Protein AF-A0A226DUB5-F1 (afdb_monomer_lite)

Sequence (336 aa):
MGKEMANLKSDGPNKNFFKPPKTTPILNGLELNWVPIHWTWTWQQESALVHSAKNDASVTKKPSSGFCLHIEMVILCAEFRSPDYEKWSKLGTKYLENLWCPPPSTTYGPLIRHLSDWCMMSCAYPIVFSGNGDEVVFLKGPRQLGLLTFSVFTMALNCAVFMLHFLKKSIRMGSTSSRPVWEEAMIDYFFAVITITFSCQIITLWRKTECKFLVRMAFEMEKYCREIMGASNYTIKFLVWFCELVKITFFLPTLAVCGLTVILPCTPPSLGNILLSDCQAGWERPDGISVTQKILLGLFEGYTWYLASTFCVFFHGGVLIYTAEMMRLWVTLVER

Organism: Folsomia candida (NCBI:txid158441)

Foldseek 3Di:
DDDDDDDDDDDDDDPPPDDPPDPDDDDDDDPDPDDPPDPDDDPPDDDDDDDDDDDDDDDDDDDDPPPPVVVVLCVVCVPDDDPVVVVVVVVVVVVVVCLQPPFLQDDCQVLLLVLQVLLQVQLLAQWHQDPVRLAIDGDDDPVSVVSNVVLLVLLVVLLVLLVVLVVVCVVPVPDPPPDDPVQVVLSVVVSVLSVVLSVVSVVCVVCVVVLRVLLSVLVVLRCCCCPPVVRRHLDDSVLSNVSVVLVVVLQVVLVVQLVCQLVPVCGPPFSSVRPPPQSVVDDPDPPDDDSVRSNVSSNSRSSNSNSSSSSVCSCCNRRPPSSVSSVVSCCVRPVD

Radius of gyration: 26.54 Å; chains: 1; bounding box: 63×62×107 Å

Secondary structure (DSSP, 8-state):
----------PPP-TTS-PPP----------------------------------------PPPSTHHHHHHHHHHHTT--HHHHHHHHHHHHHHHHHHHS--TT--HHHHHHHHHHHHHHHT-SSEEE-TTSS-EEE--SHHHHHHHHHHHHHHHHHHHHHHHHHHHHHHTTT------HHHHHHHHHHHHHHHHHHHHHHHHHHTHHHHHHHHHHHHHHHHHHHHTT---S---HHHHHHHHHHHHHHHHHHHHHHHHHHH-TTSTT-THHHH-GGGGG-TT-TT---HHHHHHHHHHHHHHHHHHHHHHHIIIIIIIIHHHHHHHHHHHHH--

pLDDT: mean 73.96, std 23.18, range [21.95, 96.69]

Structure (mmCIF, N/CA/C/O backbone):
data_AF-A0A226DUB5-F1
#
_entry.id   AF-A0A226DUB5-F1
#
loop_
_atom_site.group_PDB
_atom_site.id
_atom_site.type_symbol
_atom_site.label_atom_id
_atom_site.label_alt_id
_atom_site.label_comp_id
_atom_site.label_asym_id
_atom_site.label_entity_id
_atom_site.label_seq_id
_atom_site.pdbx_PDB_ins_code
_atom_site.Cartn_x
_atom_site.Cartn_y
_atom_site.Cartn_z
_atom_site.occupancy
_atom_site.B_iso_or_equiv
_atom_site.auth_seq_id
_atom_site.auth_comp_id
_atom_site.auth_asym_id
_atom_site.auth_atom_id
_atom_site.pdbx_PDB_model_num
ATOM 1 N N . MET A 1 1 ? -23.516 5.880 70.705 1.00 39.69 1 MET A N 1
ATOM 2 C CA . MET A 1 1 ? -22.711 5.615 69.492 1.00 39.69 1 MET A CA 1
ATOM 3 C C . MET A 1 1 ? -23.511 4.690 68.582 1.00 39.69 1 MET A C 1
ATOM 5 O O . MET A 1 1 ? -23.399 3.478 68.695 1.00 39.69 1 MET A O 1
ATOM 9 N N . GLY A 1 2 ? -24.405 5.266 67.774 1.00 33.47 2 GLY A N 1
ATOM 10 C CA . GLY A 1 2 ? -25.228 4.546 66.798 1.00 33.47 2 GLY A CA 1
ATOM 11 C C . GLY A 1 2 ? -24.621 4.699 65.406 1.00 33.47 2 GLY A C 1
ATOM 12 O O . GLY A 1 2 ? -24.233 5.801 65.032 1.00 33.47 2 GLY A O 1
ATOM 13 N N . LYS A 1 3 ? -24.480 3.584 64.686 1.00 42.03 3 LYS A N 1
ATOM 14 C CA . LYS A 1 3 ? -23.999 3.525 63.301 1.00 42.03 3 LYS A CA 1
ATOM 15 C C . LYS A 1 3 ? -25.163 3.804 62.348 1.00 42.03 3 LYS A C 1
ATOM 17 O O . LYS A 1 3 ? -26.059 2.973 62.240 1.00 42.03 3 LYS A O 1
ATOM 22 N N . GLU A 1 4 ? -25.108 4.919 61.628 1.00 44.50 4 GLU A N 1
ATOM 23 C CA . GLU A 1 4 ? -25.829 5.100 60.365 1.00 44.50 4 GLU A CA 1
ATOM 24 C C . GLU A 1 4 ? -24.970 4.530 59.228 1.00 44.50 4 GLU A C 1
ATOM 26 O O . GLU A 1 4 ? -23.864 5.002 58.966 1.00 44.50 4 GLU A O 1
ATOM 31 N N . MET A 1 5 ? -25.465 3.480 58.569 1.00 43.75 5 MET A N 1
ATOM 32 C CA . MET A 1 5 ? -24.954 3.006 57.282 1.00 43.75 5 MET A CA 1
ATOM 33 C C . MET A 1 5 ? -25.834 3.597 56.183 1.00 43.75 5 MET A C 1
ATOM 35 O O . MET A 1 5 ? -27.002 3.239 56.047 1.00 43.75 5 MET A O 1
ATOM 39 N N . ALA A 1 6 ? -25.258 4.516 55.412 1.00 46.47 6 ALA A N 1
ATOM 40 C CA . ALA A 1 6 ? -25.884 5.105 54.241 1.00 46.47 6 ALA A CA 1
ATOM 41 C C . ALA A 1 6 ? -25.933 4.094 53.082 1.00 46.47 6 ALA A C 1
ATOM 43 O O . ALA A 1 6 ? -24.918 3.526 52.676 1.00 46.47 6 ALA A O 1
ATOM 44 N N . ASN A 1 7 ? -27.139 3.909 52.547 1.00 39.38 7 ASN A N 1
ATOM 45 C CA . ASN A 1 7 ? -27.440 3.201 51.307 1.00 39.38 7 ASN A CA 1
ATOM 46 C C . ASN A 1 7 ? -26.924 4.012 50.105 1.00 39.38 7 ASN A C 1
ATOM 48 O O . ASN A 1 7 ? -27.498 5.046 49.766 1.00 39.38 7 ASN A O 1
ATOM 52 N N . LEU A 1 8 ? -25.883 3.526 49.424 1.00 39.06 8 LEU A N 1
ATOM 53 C CA . LEU A 1 8 ? -25.512 3.991 48.086 1.00 39.06 8 LEU A CA 1
ATOM 54 C C . LEU A 1 8 ? -26.277 3.162 47.053 1.00 39.06 8 LEU A C 1
ATOM 56 O O . LEU A 1 8 ? -25.934 2.022 46.745 1.00 39.06 8 LEU A O 1
ATOM 60 N N . LYS A 1 9 ? -27.356 3.758 46.547 1.00 39.62 9 LYS A N 1
ATOM 61 C CA . LYS A 1 9 ? -28.150 3.251 45.431 1.00 39.62 9 LYS A CA 1
ATOM 62 C C . LYS A 1 9 ? -27.343 3.469 44.147 1.00 39.62 9 LYS A C 1
ATOM 64 O O . LYS A 1 9 ? -27.081 4.603 43.765 1.00 39.62 9 LYS A O 1
ATOM 69 N N . SER A 1 10 ? -26.905 2.376 43.528 1.00 39.28 10 SER A N 1
ATOM 70 C CA . SER A 1 10 ? -26.273 2.379 42.208 1.00 39.28 10 SER A CA 1
ATOM 71 C C . SER A 1 10 ? -27.319 2.784 41.168 1.00 39.28 10 SER A C 1
ATOM 73 O O . SER A 1 10 ? -28.231 2.014 40.867 1.00 39.28 10 SER A O 1
ATOM 75 N N . ASP A 1 11 ? -27.205 4.005 40.650 1.00 41.59 11 ASP A N 1
ATOM 76 C CA . ASP A 1 11 ? -27.927 4.415 39.450 1.00 41.59 11 ASP A CA 1
ATOM 77 C C . ASP A 1 11 ? -27.363 3.637 38.257 1.00 41.59 11 ASP A C 1
ATOM 79 O O . ASP A 1 11 ? -26.165 3.671 37.966 1.00 41.59 11 ASP A O 1
ATOM 83 N N . GLY A 1 12 ? -28.238 2.874 37.603 1.00 45.66 12 GLY A N 1
ATOM 84 C CA . GLY A 1 12 ? -27.893 2.086 36.430 1.00 45.66 12 GLY A CA 1
ATOM 85 C C . GLY A 1 12 ? -27.494 2.969 35.239 1.00 45.66 12 GLY A C 1
ATOM 86 O O . GLY A 1 12 ? -27.937 4.116 35.132 1.00 45.66 12 GLY A O 1
ATOM 87 N N . PRO A 1 13 ? -26.678 2.443 34.310 1.00 43.38 13 PRO A N 1
ATOM 88 C CA . PRO A 1 13 ? -26.217 3.195 33.154 1.00 43.38 13 PRO A CA 1
ATOM 89 C C . PRO A 1 13 ? -27.396 3.634 32.275 1.00 43.38 13 PRO A C 1
ATOM 91 O O . PRO A 1 13 ? -28.238 2.843 31.844 1.00 43.38 13 PRO A O 1
ATOM 94 N N . ASN A 1 14 ? -27.440 4.939 32.023 1.00 40.19 14 ASN A N 1
ATOM 95 C CA . ASN A 1 14 ? -28.436 5.638 31.226 1.00 40.19 14 ASN A CA 1
ATOM 96 C C . ASN A 1 14 ? -28.431 5.099 29.777 1.00 40.19 14 ASN A C 1
ATOM 98 O O . ASN A 1 14 ? -27.532 5.408 28.996 1.00 40.19 14 ASN A O 1
ATOM 102 N N . LYS A 1 15 ? -29.449 4.309 29.401 1.00 46.50 15 LYS A N 1
ATOM 103 C CA . LYS A 1 15 ? -29.630 3.675 28.071 1.00 46.50 15 LYS A CA 1
ATOM 104 C C . LYS A 1 15 ? -29.807 4.655 26.891 1.00 46.50 15 LYS A C 1
ATOM 106 O O . LYS A 1 15 ? -30.136 4.241 25.787 1.00 46.50 15 LYS A O 1
ATOM 111 N N . ASN A 1 16 ? -29.594 5.954 27.090 1.00 44.22 16 ASN A N 1
ATOM 112 C CA . ASN A 1 16 ? -29.839 6.989 26.082 1.00 44.22 16 ASN A CA 1
ATOM 113 C C . ASN A 1 16 ? -28.612 7.353 25.224 1.00 44.22 16 ASN A C 1
ATOM 115 O O . ASN A 1 16 ? -28.705 8.271 24.411 1.00 44.22 16 ASN A O 1
ATOM 119 N N . PHE A 1 17 ? -27.475 6.664 25.377 1.00 46.34 17 PHE A N 1
ATOM 120 C CA . PHE A 1 17 ? -26.218 7.060 24.721 1.00 46.34 17 PHE A CA 1
ATOM 121 C C . PHE A 1 17 ? -26.129 6.713 23.221 1.00 46.34 17 PHE A C 1
ATOM 123 O O . PHE A 1 17 ? -25.292 7.266 22.519 1.00 46.34 17 PHE A O 1
ATOM 130 N N . PHE A 1 18 ? -27.027 5.870 22.704 1.00 45.22 18 PHE A N 1
ATOM 131 C CA . PHE A 1 18 ? -27.129 5.552 21.277 1.00 45.22 18 PHE A CA 1
ATOM 132 C C . PHE A 1 18 ? -28.545 5.846 20.770 1.00 45.22 18 PHE A C 1
ATOM 134 O O . PHE A 1 18 ? -29.336 4.950 20.489 1.00 45.22 18 PHE A O 1
ATOM 141 N N . LYS A 1 19 ? -28.893 7.129 20.639 1.00 39.41 19 LYS A N 1
ATOM 142 C CA . LYS A 1 19 ? -29.891 7.495 19.629 1.00 39.41 19 LYS A CA 1
ATOM 143 C C . LYS A 1 19 ? -29.145 7.606 18.299 1.00 39.41 19 LYS A C 1
ATOM 145 O O . LYS A 1 19 ? -28.220 8.417 18.235 1.00 39.41 19 LYS A O 1
ATOM 150 N N . PRO A 1 20 ? -29.505 6.831 17.256 1.00 37.06 20 PRO A N 1
ATOM 151 C CA . PRO A 1 20 ? -28.954 7.060 15.928 1.00 37.06 20 PRO A CA 1
ATOM 152 C C . PRO A 1 20 ? -29.168 8.538 15.570 1.00 37.06 20 PRO A C 1
ATOM 154 O O . PRO A 1 20 ? -30.216 9.097 15.928 1.00 37.06 20 PRO A O 1
ATOM 157 N N . PRO A 1 21 ? -28.185 9.207 14.943 1.00 38.12 21 PRO A N 1
ATOM 158 C CA . PRO A 1 21 ? -28.335 10.605 14.578 1.00 38.12 21 PRO A CA 1
ATOM 159 C C . PRO A 1 21 ? -29.621 10.757 13.767 1.00 38.12 21 PRO A C 1
ATOM 161 O O . PRO A 1 21 ? -29.838 10.032 12.796 1.00 38.12 21 PRO A O 1
ATOM 164 N N . LYS A 1 22 ? -30.496 11.680 14.194 1.00 32.88 22 LYS A N 1
ATOM 165 C CA . LYS A 1 22 ? -31.646 12.090 13.388 1.00 32.88 22 LYS A CA 1
ATOM 166 C C . LYS A 1 22 ? -31.088 12.542 12.044 1.00 32.88 22 LYS A C 1
ATOM 168 O O . LYS A 1 22 ? -30.388 13.549 11.984 1.00 32.88 22 LYS A O 1
ATOM 173 N N . THR A 1 23 ? -31.371 11.781 10.996 1.00 34.22 23 THR A N 1
ATOM 174 C CA . THR A 1 23 ? -31.116 12.163 9.613 1.00 34.22 23 THR A CA 1
ATOM 175 C C . THR A 1 23 ? -31.872 13.457 9.346 1.00 34.22 23 THR A C 1
ATOM 177 O O . THR A 1 23 ? -33.093 13.476 9.210 1.00 34.22 23 THR A O 1
ATOM 180 N N . THR A 1 24 ? -31.152 14.574 9.340 1.00 35.00 24 THR A N 1
ATOM 181 C CA . THR A 1 24 ? -31.671 15.849 8.859 1.00 35.00 24 THR A CA 1
ATOM 182 C C . THR A 1 24 ? -31.818 15.733 7.341 1.00 35.00 24 THR A C 1
ATOM 184 O O . THR A 1 24 ? -30.826 15.426 6.676 1.00 35.00 24 THR A O 1
ATOM 187 N N . PRO A 1 25 ? -33.010 15.952 6.761 1.00 36.34 25 PRO A N 1
ATOM 188 C CA . PRO A 1 25 ? -33.162 15.967 5.316 1.00 36.34 25 PRO A CA 1
ATOM 189 C C . PRO A 1 25 ? -32.485 17.236 4.790 1.00 36.34 25 PRO A C 1
ATOM 191 O O . PRO A 1 25 ? -32.971 18.345 5.003 1.00 36.34 25 PRO A O 1
ATOM 194 N N . ILE A 1 26 ? -31.325 17.082 4.153 1.00 39.22 26 ILE A N 1
ATOM 195 C CA . ILE A 1 26 ? -30.631 18.165 3.458 1.00 39.22 26 ILE A CA 1
ATOM 196 C C . ILE A 1 26 ? -30.735 17.892 1.956 1.00 39.22 26 ILE A C 1
ATOM 198 O O . ILE A 1 26 ? -30.176 16.924 1.455 1.00 39.22 26 ILE A O 1
ATOM 202 N N . LEU A 1 27 ? -31.449 18.806 1.296 1.00 36.19 27 LEU A N 1
ATOM 203 C CA . LEU A 1 27 ? -31.585 19.039 -0.144 1.00 36.19 27 LEU A CA 1
ATOM 204 C C . LEU A 1 27 ? -32.241 17.942 -1.003 1.00 36.19 27 LEU A C 1
ATOM 206 O O . LEU A 1 27 ? -31.609 17.015 -1.501 1.00 36.19 27 LEU A O 1
ATOM 210 N N . ASN A 1 28 ? -33.516 18.198 -1.308 1.00 37.41 28 ASN A N 1
ATOM 211 C CA . ASN A 1 28 ? -34.161 17.798 -2.554 1.00 37.41 28 ASN A CA 1
ATOM 212 C C . ASN A 1 28 ? -33.407 18.412 -3.744 1.00 37.41 28 ASN A C 1
ATOM 214 O O . ASN A 1 28 ? -33.222 19.630 -3.777 1.00 37.41 28 ASN A O 1
ATOM 218 N N . GLY A 1 29 ? -33.034 17.596 -4.732 1.00 37.75 29 GLY A N 1
ATOM 219 C CA . GLY A 1 29 ? -32.599 18.100 -6.039 1.00 37.75 29 GLY A CA 1
ATOM 220 C C . GLY A 1 29 ? -31.423 17.376 -6.687 1.00 37.75 29 GLY A C 1
ATOM 221 O O . GLY A 1 29 ? -30.547 18.044 -7.215 1.00 37.75 29 GLY A O 1
ATOM 222 N N . LEU A 1 30 ? -31.379 16.043 -6.647 1.00 32.12 30 LEU A N 1
ATOM 223 C CA . LEU A 1 30 ? -30.625 15.220 -7.600 1.00 32.12 30 LEU A CA 1
ATOM 224 C C . LEU A 1 30 ? -31.118 13.775 -7.460 1.00 32.12 30 LEU A C 1
ATOM 226 O O . LEU A 1 30 ? -30.730 13.066 -6.533 1.00 32.12 30 LEU A O 1
ATOM 230 N N . GLU A 1 31 ? -32.005 13.351 -8.362 1.00 29.84 31 GLU A N 1
ATOM 231 C CA . GLU A 1 31 ? -32.325 11.934 -8.556 1.00 29.84 31 GLU A CA 1
ATOM 232 C C . GLU A 1 31 ? -31.085 11.228 -9.120 1.00 29.84 31 GLU A C 1
ATOM 234 O O . GLU A 1 31 ? -30.896 11.080 -10.325 1.00 29.84 31 GLU A O 1
ATOM 239 N N . LEU A 1 32 ? -30.191 10.819 -8.225 1.00 33.38 32 LEU A N 1
ATOM 240 C CA . LEU A 1 32 ? -29.218 9.777 -8.507 1.00 33.38 32 LEU A CA 1
ATOM 241 C C . LEU A 1 32 ? -29.940 8.443 -8.333 1.00 33.38 32 LEU A C 1
ATOM 243 O O . LEU A 1 32 ? -30.298 8.063 -7.220 1.00 33.38 32 LEU A O 1
ATOM 247 N N . ASN A 1 33 ? -30.160 7.749 -9.449 1.00 25.28 33 ASN A N 1
ATOM 248 C CA . ASN A 1 33 ? -30.592 6.357 -9.466 1.00 25.28 33 ASN A CA 1
ATOM 249 C C . ASN A 1 33 ? -29.564 5.506 -8.709 1.00 25.28 33 ASN A C 1
ATOM 251 O O . ASN A 1 33 ? -28.539 5.099 -9.257 1.00 25.28 33 ASN A O 1
ATOM 255 N N . TRP A 1 34 ? -29.832 5.248 -7.432 1.00 27.44 34 TRP A N 1
ATOM 256 C CA . TRP A 1 34 ? -29.102 4.267 -6.646 1.00 27.44 34 TRP A CA 1
ATOM 257 C C . TRP A 1 34 ? -29.498 2.880 -7.139 1.00 27.44 34 TRP A C 1
ATOM 259 O O . TRP A 1 34 ? -30.569 2.376 -6.813 1.00 27.44 34 TRP A O 1
ATOM 269 N N . VAL A 1 35 ? -28.631 2.255 -7.934 1.00 25.47 35 VAL A N 1
ATOM 270 C CA . VAL A 1 35 ? -28.694 0.811 -8.160 1.00 25.47 35 VAL A CA 1
ATOM 271 C C . VAL A 1 35 ? -28.149 0.142 -6.893 1.00 25.47 35 VAL A C 1
ATOM 273 O O . VAL A 1 35 ? -26.974 0.342 -6.572 1.00 25.47 35 VAL A O 1
ATOM 276 N N . PRO A 1 36 ? -28.950 -0.631 -6.140 1.00 27.09 36 PRO A N 1
ATOM 277 C CA . PRO A 1 36 ? -28.430 -1.395 -5.018 1.00 27.09 36 PRO A CA 1
ATOM 278 C C . PRO A 1 36 ? -27.525 -2.505 -5.562 1.00 27.09 36 PRO A C 1
ATOM 280 O O . PRO A 1 36 ? -27.989 -3.474 -6.159 1.00 27.09 36 PRO A O 1
ATOM 283 N N . ILE A 1 37 ? -26.214 -2.366 -5.364 1.00 26.88 37 ILE A N 1
ATOM 284 C CA . ILE A 1 37 ? -25.265 -3.450 -5.622 1.00 26.88 37 ILE A CA 1
ATOM 285 C C . ILE A 1 37 ? -25.374 -4.425 -4.447 1.00 26.88 37 ILE A C 1
ATOM 287 O 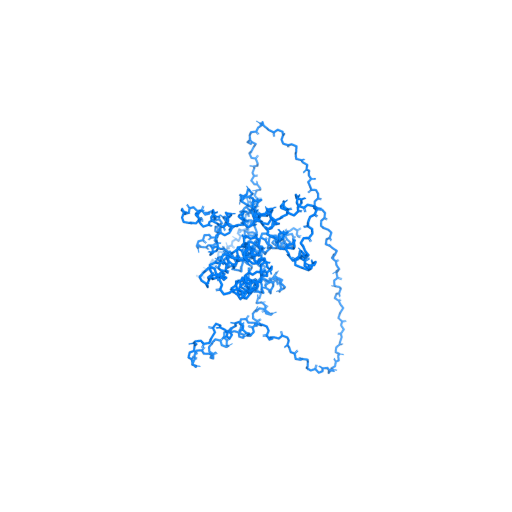O . ILE A 1 37 ? -24.805 -4.205 -3.377 1.00 26.88 37 ILE A O 1
ATOM 291 N N . HIS A 1 38 ? -26.151 -5.489 -4.639 1.00 21.95 38 HIS A N 1
ATOM 292 C CA . HIS A 1 38 ? -26.232 -6.616 -3.716 1.00 21.95 38 HIS A CA 1
ATOM 293 C C . HIS A 1 38 ? -24.910 -7.399 -3.770 1.00 21.95 38 HIS A C 1
ATOM 295 O O . HIS A 1 38 ? -24.682 -8.195 -4.676 1.00 21.95 38 HIS A O 1
ATOM 301 N N . TRP A 1 39 ? -24.023 -7.181 -2.798 1.00 25.52 39 TRP A N 1
ATOM 302 C CA . TRP A 1 39 ? -22.879 -8.064 -2.566 1.00 25.52 39 TRP A CA 1
ATOM 303 C C . TRP A 1 39 ? -23.316 -9.196 -1.635 1.00 25.52 39 TRP A C 1
ATOM 305 O O . TRP A 1 39 ? -23.259 -9.067 -0.414 1.00 25.52 39 TRP A O 1
ATOM 315 N N . THR A 1 40 ? -23.787 -10.308 -2.195 1.00 22.92 40 THR A N 1
ATOM 316 C CA . THR A 1 40 ? -23.988 -11.542 -1.426 1.00 22.92 40 THR A CA 1
ATOM 317 C C . THR A 1 40 ? -22.644 -12.235 -1.234 1.00 22.92 40 THR A C 1
ATOM 319 O O . THR A 1 40 ? -22.181 -12.963 -2.108 1.00 22.92 40 THR A O 1
ATOM 322 N N . TRP A 1 41 ? -22.010 -12.005 -0.086 1.00 27.58 41 TRP A N 1
ATOM 323 C CA . TRP A 1 41 ? -20.899 -12.824 0.391 1.00 27.58 41 TRP A CA 1
ATOM 324 C C . TRP A 1 41 ? -21.470 -14.002 1.180 1.00 27.58 41 TRP A C 1
ATOM 326 O O . TRP A 1 41 ? -21.899 -13.843 2.321 1.00 27.58 41 TRP A O 1
ATOM 336 N N . THR A 1 42 ? -21.501 -15.190 0.583 1.00 24.33 42 THR A N 1
ATOM 337 C CA . THR A 1 42 ? -21.818 -16.425 1.307 1.00 24.33 42 THR A CA 1
ATOM 338 C C . THR A 1 42 ? -20.558 -16.924 2.006 1.00 24.33 42 THR A C 1
ATOM 340 O O . THR A 1 42 ? -19.754 -17.645 1.419 1.00 24.33 42 THR A O 1
ATOM 343 N N . TRP A 1 43 ? -20.370 -16.529 3.264 1.00 28.67 43 TRP A N 1
ATOM 344 C CA . TRP A 1 43 ? -19.464 -17.230 4.171 1.00 28.67 43 TRP A CA 1
ATOM 345 C C . TRP A 1 43 ? -20.171 -18.494 4.662 1.00 28.67 43 TRP A C 1
ATOM 347 O O . TRP A 1 43 ? -21.083 -18.433 5.484 1.00 28.67 43 TRP A O 1
ATOM 357 N N . GLN A 1 44 ? -19.776 -19.643 4.121 1.00 24.78 44 GLN A N 1
ATOM 358 C CA . GLN A 1 44 ? -20.229 -20.942 4.600 1.00 24.78 44 GLN A CA 1
ATOM 359 C C . GLN A 1 44 ? -19.508 -21.238 5.919 1.00 24.78 44 GLN A C 1
ATOM 361 O O . GLN A 1 44 ? -18.314 -21.525 5.953 1.00 24.78 44 GLN A O 1
ATOM 366 N N . GLN A 1 45 ? -20.234 -21.073 7.020 1.00 29.03 45 GLN A N 1
ATOM 367 C CA . GLN A 1 45 ? -19.756 -21.310 8.374 1.00 29.03 45 GLN A CA 1
ATOM 368 C C . GLN A 1 45 ? -19.884 -22.808 8.686 1.00 29.03 45 GLN A C 1
ATOM 370 O O . GLN A 1 45 ? -20.952 -23.271 9.078 1.00 29.03 45 GLN A O 1
ATOM 375 N N . GLU A 1 46 ? -18.809 -23.578 8.507 1.00 26.52 46 GLU A N 1
ATOM 376 C CA . GLU A 1 46 ? -18.724 -24.911 9.111 1.00 26.52 46 GLU A CA 1
ATOM 377 C C . GLU A 1 46 ? -18.506 -24.758 10.620 1.00 26.52 46 GLU A C 1
ATOM 379 O O . GLU A 1 46 ? -17.470 -24.306 11.112 1.00 26.52 46 GLU A O 1
ATOM 384 N N . SER A 1 47 ? -19.552 -25.092 11.364 1.00 29.66 47 SER A N 1
ATOM 385 C CA . SER A 1 47 ? -19.590 -25.190 12.812 1.00 29.66 47 SER A CA 1
ATOM 386 C C . SER A 1 47 ? -18.733 -26.367 13.286 1.00 29.66 47 SER A C 1
ATOM 388 O O . SER A 1 47 ? -19.098 -27.531 13.134 1.00 29.66 47 SER A O 1
ATOM 390 N N . ALA A 1 48 ? -17.600 -26.067 13.923 1.00 28.64 48 ALA A N 1
ATOM 391 C CA . ALA A 1 48 ? -16.836 -27.057 14.672 1.00 28.64 48 ALA A CA 1
ATOM 392 C C . ALA A 1 48 ? -17.598 -27.435 15.953 1.00 28.64 48 ALA A C 1
ATOM 394 O O . ALA A 1 48 ? -17.630 -26.700 16.943 1.00 28.64 48 ALA A O 1
ATOM 395 N N . LEU A 1 49 ? -18.236 -28.601 15.889 1.00 27.70 49 LEU A N 1
ATOM 396 C CA . LEU A 1 49 ? -18.848 -29.324 16.993 1.00 27.70 49 LEU A CA 1
ATOM 397 C C . LEU A 1 49 ? -17.751 -29.778 17.969 1.00 27.70 49 LEU A C 1
ATOM 399 O O . LEU A 1 49 ? -16.806 -30.473 17.595 1.00 27.70 49 LEU A O 1
ATOM 403 N N . VAL A 1 50 ? -17.877 -29.375 19.231 1.00 30.09 50 VAL A N 1
ATOM 404 C CA . VAL A 1 50 ? -17.019 -29.822 20.331 1.00 30.09 50 VAL A CA 1
ATOM 405 C C . VAL A 1 50 ? -17.339 -31.286 20.634 1.00 30.09 50 VAL A C 1
ATOM 407 O O . VAL A 1 50 ? -18.374 -31.581 21.227 1.00 30.09 50 VAL A O 1
ATOM 410 N N . HIS A 1 51 ? -16.434 -32.200 20.276 1.00 27.25 51 HIS A N 1
ATOM 411 C CA . HIS A 1 51 ? -16.400 -33.545 20.846 1.00 27.25 51 HIS A CA 1
ATOM 412 C C . HIS A 1 51 ? -15.183 -33.709 21.758 1.00 27.25 51 HIS A C 1
ATOM 414 O O . HIS A 1 51 ? -14.029 -33.661 21.341 1.00 27.25 51 HIS A O 1
ATOM 420 N N . SER A 1 52 ? -15.499 -33.905 23.036 1.00 35.44 52 SER A N 1
ATOM 421 C CA . SER A 1 52 ? -14.624 -34.424 24.080 1.00 35.44 52 SER A CA 1
ATOM 422 C C . SER A 1 52 ? -14.251 -35.877 23.773 1.00 35.44 52 SER A C 1
ATOM 424 O O . SER A 1 52 ? -15.145 -36.714 23.641 1.00 35.44 52 SER A O 1
ATOM 426 N N . ALA A 1 53 ? -12.954 -36.191 23.697 1.00 29.88 53 ALA A N 1
ATOM 427 C CA . ALA A 1 53 ? -12.457 -37.558 23.829 1.00 29.88 53 ALA A CA 1
ATOM 428 C C . ALA A 1 53 ? -11.009 -37.601 24.356 1.00 29.88 53 ALA A C 1
ATOM 430 O O . ALA A 1 53 ? -10.128 -36.870 23.914 1.00 29.88 53 ALA A O 1
ATOM 431 N N . LYS A 1 54 ? -10.850 -38.485 25.344 1.00 30.39 54 LYS A N 1
ATOM 432 C CA . LYS A 1 54 ? -9.683 -38.954 26.106 1.00 30.39 54 LYS A CA 1
ATOM 433 C C . LYS A 1 54 ? -8.365 -39.170 25.338 1.00 30.39 54 LYS A C 1
ATOM 435 O O . LYS A 1 54 ? -8.368 -39.670 24.224 1.00 30.39 54 LYS A O 1
ATOM 440 N N . ASN A 1 55 ? -7.277 -38.900 26.073 1.00 35.41 55 ASN A N 1
ATOM 441 C CA . ASN A 1 55 ? -5.963 -39.566 26.138 1.00 35.41 55 ASN A CA 1
ATOM 442 C C . ASN A 1 55 ? -5.626 -40.636 25.081 1.00 35.41 55 ASN A C 1
ATOM 444 O O . ASN A 1 55 ? -6.268 -41.679 25.065 1.00 35.41 55 ASN A O 1
ATOM 448 N N . ASP A 1 56 ? -4.506 -40.447 24.369 1.00 29.02 56 ASP A N 1
ATOM 449 C CA . ASP A 1 56 ? -3.366 -41.377 24.430 1.00 29.02 56 ASP A CA 1
ATOM 450 C C . ASP A 1 56 ? -2.074 -40.786 23.832 1.00 29.02 56 ASP A C 1
ATOM 452 O O . ASP A 1 56 ? -2.077 -39.791 23.105 1.00 29.02 56 ASP A O 1
ATOM 456 N N . ALA A 1 57 ? -0.953 -41.367 24.258 1.00 35.91 57 ALA A N 1
ATOM 457 C CA . ALA A 1 57 ? 0.399 -40.830 24.209 1.00 35.91 57 ALA A CA 1
ATOM 458 C C . ALA A 1 57 ? 1.191 -41.114 22.913 1.00 35.91 57 ALA A C 1
ATOM 460 O O . ALA A 1 57 ? 0.961 -42.081 22.195 1.00 35.91 57 ALA A O 1
ATOM 461 N N . SER A 1 58 ? 2.259 -40.321 22.753 1.00 37.56 58 SER A N 1
ATOM 462 C CA . SER A 1 58 ? 3.467 -40.552 21.940 1.00 37.56 58 SER A CA 1
ATOM 463 C C . SER A 1 58 ? 3.371 -40.375 20.418 1.00 37.56 58 SER A C 1
ATOM 465 O O . SER A 1 58 ? 3.166 -41.329 19.684 1.00 37.56 58 SER A O 1
ATOM 467 N N . VAL A 1 59 ? 3.691 -39.169 19.923 1.00 32.62 59 VAL A N 1
ATOM 468 C CA . VAL A 1 59 ? 4.285 -39.000 18.583 1.00 32.62 59 VAL A CA 1
ATOM 469 C C . VAL A 1 59 ? 5.332 -37.877 18.592 1.00 32.62 59 VAL A C 1
ATOM 471 O O . VAL A 1 59 ? 5.147 -36.789 19.132 1.00 32.62 59 VAL A O 1
ATOM 474 N N . THR A 1 60 ? 6.462 -38.226 17.992 1.00 31.81 60 THR A N 1
ATOM 475 C CA . THR A 1 60 ? 7.732 -37.541 17.734 1.00 31.81 60 THR A CA 1
ATOM 476 C C . THR A 1 60 ? 7.685 -36.051 17.362 1.00 31.81 60 THR A C 1
ATOM 478 O O . THR A 1 60 ? 6.904 -35.622 16.513 1.00 31.81 60 THR A O 1
ATOM 481 N N . LYS A 1 61 ? 8.636 -35.288 17.929 1.00 36.41 61 LYS A N 1
ATOM 482 C CA . LYS A 1 61 ? 8.950 -33.884 17.606 1.00 36.41 61 LYS A CA 1
ATOM 483 C C . LYS A 1 61 ? 9.231 -33.699 16.107 1.00 36.41 61 LYS A C 1
ATOM 485 O O . LYS A 1 61 ? 10.247 -34.169 15.603 1.00 36.41 61 LYS A O 1
ATOM 490 N N . LYS A 1 62 ? 8.360 -32.955 15.422 1.00 30.92 62 LYS A N 1
ATOM 491 C CA . LYS A 1 62 ? 8.622 -32.358 14.102 1.00 30.92 62 LYS A CA 1
ATOM 492 C C . LYS A 1 62 ? 9.370 -31.026 14.296 1.00 30.92 62 LYS A C 1
ATOM 494 O O . LYS A 1 62 ? 9.026 -30.298 15.229 1.00 30.92 62 LYS A O 1
ATOM 499 N N . PRO A 1 63 ? 10.366 -30.684 13.459 1.00 31.69 63 PRO A N 1
ATOM 500 C CA . PRO A 1 63 ? 11.040 -29.395 13.550 1.00 31.69 63 PRO A CA 1
ATOM 501 C C . PRO A 1 63 ? 10.064 -28.276 13.170 1.00 31.69 63 PRO A C 1
ATOM 503 O O . PRO A 1 63 ? 9.340 -28.365 12.177 1.00 31.69 63 PRO A O 1
ATOM 506 N N . SER A 1 64 ? 10.015 -27.249 14.012 1.00 32.81 64 SER A N 1
ATOM 507 C CA . SER A 1 64 ? 9.148 -26.086 13.879 1.00 32.81 64 SER A CA 1
ATOM 508 C C . SER A 1 64 ? 9.588 -25.199 12.713 1.00 32.81 64 SER A C 1
ATOM 510 O O . SER A 1 64 ? 10.760 -24.868 12.547 1.00 32.81 64 SER A O 1
ATOM 512 N N . SER A 1 65 ? 8.616 -24.753 11.923 1.00 31.72 65 SER A N 1
ATOM 513 C CA . SER A 1 65 ? 8.741 -23.817 10.800 1.00 31.72 65 SER A CA 1
ATOM 514 C C . SER A 1 65 ? 9.009 -22.361 11.237 1.00 31.72 65 SER A C 1
ATOM 516 O O . SER A 1 65 ? 8.497 -21.419 10.640 1.00 31.72 65 SER A O 1
ATOM 518 N N . GLY A 1 66 ? 9.812 -22.156 12.288 1.00 34.59 66 GLY A N 1
ATOM 519 C CA . GLY A 1 66 ? 10.119 -20.841 12.872 1.00 34.59 66 GLY A CA 1
ATOM 520 C C . GLY A 1 66 ? 11.216 -20.042 12.155 1.00 34.59 66 GLY A C 1
ATOM 521 O O . GLY A 1 66 ? 11.562 -18.950 12.596 1.00 34.59 66 GLY A O 1
ATOM 522 N N . PHE A 1 67 ? 11.773 -20.562 11.058 1.00 34.25 67 PHE A N 1
ATOM 523 C CA . PHE A 1 67 ? 12.961 -19.988 10.413 1.00 34.25 67 PHE A CA 1
ATOM 524 C C . PHE A 1 67 ? 12.722 -18.636 9.723 1.00 34.25 67 PHE A C 1
ATOM 526 O O . PHE A 1 67 ? 13.655 -17.848 9.602 1.00 34.25 67 PHE A O 1
ATOM 533 N N . CYS A 1 68 ? 11.489 -18.325 9.309 1.00 36.66 68 CYS A N 1
ATOM 534 C CA . CYS A 1 68 ? 11.237 -17.136 8.488 1.00 36.66 68 CYS A CA 1
ATOM 535 C C . CYS A 1 68 ? 11.203 -15.822 9.293 1.00 36.66 68 CYS A C 1
ATOM 537 O O . CYS A 1 68 ? 11.588 -14.783 8.772 1.00 36.66 68 CYS A O 1
ATOM 539 N N . LEU A 1 69 ? 10.814 -15.863 10.574 1.00 41.03 69 LEU A N 1
ATOM 540 C CA . LEU A 1 69 ? 10.802 -14.682 11.456 1.00 41.03 69 LEU A CA 1
ATOM 541 C C . LEU A 1 69 ? 12.187 -14.360 12.038 1.00 41.03 69 LEU A C 1
ATOM 543 O O . LEU A 1 69 ? 12.457 -13.224 12.422 1.00 41.03 69 LEU A O 1
ATOM 547 N N . HIS A 1 70 ? 13.078 -15.352 12.099 1.00 40.19 70 HIS A N 1
ATOM 548 C CA . HIS A 1 70 ? 14.386 -15.193 12.728 1.00 40.19 70 HIS A CA 1
ATOM 549 C C . HIS A 1 70 ? 15.368 -14.396 11.854 1.00 40.19 70 HIS A C 1
ATOM 551 O O . HIS A 1 70 ? 16.240 -13.714 12.389 1.00 40.19 70 HIS A O 1
ATOM 557 N N . ILE A 1 71 ? 15.217 -14.450 10.526 1.00 42.25 71 ILE A N 1
ATOM 558 C CA . ILE A 1 71 ? 16.152 -13.836 9.571 1.00 42.25 71 ILE A CA 1
ATOM 559 C C . ILE A 1 71 ? 16.032 -12.302 9.562 1.00 42.25 71 ILE A C 1
ATOM 561 O O . ILE A 1 71 ? 17.053 -11.622 9.530 1.00 42.25 71 ILE A O 1
ATOM 565 N N . GLU A 1 72 ? 14.830 -11.730 9.688 1.00 40.94 72 GLU A N 1
ATOM 566 C CA . GLU A 1 72 ? 14.673 -10.263 9.704 1.00 40.94 72 GLU A CA 1
ATOM 567 C C . GLU A 1 72 ? 15.109 -9.626 11.026 1.00 40.94 72 GLU A C 1
ATOM 569 O O . GLU A 1 72 ? 15.722 -8.556 11.029 1.00 40.94 72 GLU A O 1
ATOM 574 N N . MET A 1 73 ? 14.893 -10.316 12.150 1.00 37.50 73 MET A N 1
ATOM 575 C CA . MET A 1 73 ? 15.429 -9.871 13.436 1.00 37.50 73 MET A CA 1
ATOM 576 C C . MET A 1 73 ? 16.968 -9.907 13.430 1.00 37.50 73 MET A C 1
ATOM 578 O O . MET A 1 73 ? 17.605 -9.033 14.005 1.00 37.50 73 MET A O 1
ATOM 582 N N . VAL A 1 74 ? 17.579 -10.860 12.717 1.00 44.59 74 VAL A N 1
ATOM 583 C CA . VAL A 1 74 ? 19.040 -10.947 12.553 1.00 44.59 74 VAL A CA 1
ATOM 584 C C . VAL A 1 74 ? 19.592 -9.826 11.662 1.00 44.59 74 VAL A C 1
ATOM 586 O O . VAL A 1 74 ? 20.650 -9.288 11.980 1.00 44.59 74 VAL A O 1
ATOM 589 N N . ILE A 1 75 ? 18.877 -9.410 10.608 1.00 44.50 75 ILE A N 1
ATOM 590 C CA . ILE A 1 75 ? 19.315 -8.309 9.728 1.00 44.50 75 ILE A CA 1
ATOM 591 C C . ILE A 1 75 ? 19.256 -6.951 10.450 1.00 44.50 75 ILE A C 1
ATOM 593 O O . ILE A 1 75 ? 20.170 -6.146 10.296 1.00 44.50 75 ILE A O 1
ATOM 597 N N . LEU A 1 76 ? 18.252 -6.713 11.303 1.00 43.75 76 LEU A N 1
ATOM 598 C CA . LEU A 1 76 ? 18.194 -5.506 12.144 1.00 43.75 76 LEU A CA 1
ATOM 599 C C . LEU A 1 76 ? 19.182 -5.535 13.326 1.00 43.75 76 LEU A C 1
ATOM 601 O O . LEU A 1 76 ? 19.558 -4.481 13.836 1.00 43.75 76 LEU A O 1
ATOM 605 N N . CYS A 1 77 ? 19.618 -6.719 13.769 1.00 45.19 77 CYS A N 1
ATOM 606 C CA . CYS A 1 77 ? 20.513 -6.873 14.920 1.00 45.19 77 CYS A CA 1
ATOM 607 C C . CYS A 1 77 ? 22.012 -6.964 14.575 1.00 45.19 77 CYS A C 1
ATOM 609 O O . CYS A 1 77 ? 22.822 -7.038 15.500 1.00 45.19 77 CYS A O 1
ATOM 611 N N . ALA A 1 78 ? 22.402 -6.930 13.294 1.00 43.38 78 ALA A N 1
ATOM 612 C CA . ALA A 1 78 ? 23.791 -7.135 12.862 1.00 43.38 78 ALA A CA 1
ATOM 613 C C . ALA A 1 78 ? 24.798 -6.071 13.366 1.00 43.38 78 ALA A C 1
ATOM 615 O O . ALA A 1 78 ? 26.001 -6.322 13.344 1.00 43.38 78 ALA A O 1
ATOM 616 N N . GLU A 1 79 ? 24.334 -4.922 13.874 1.00 49.34 79 GLU A N 1
ATOM 617 C CA . GLU A 1 79 ? 25.189 -3.852 14.424 1.00 49.34 79 GLU A CA 1
ATOM 618 C C . GLU A 1 79 ? 25.231 -3.774 15.966 1.00 49.34 79 GLU A C 1
ATOM 620 O O . GLU A 1 79 ? 25.955 -2.945 16.522 1.00 49.34 79 GLU A O 1
ATOM 625 N N . PHE A 1 80 ? 24.503 -4.623 16.703 1.00 45.31 80 PHE A N 1
ATOM 626 C CA . PHE A 1 80 ? 24.417 -4.496 18.165 1.00 45.31 80 PHE A CA 1
ATOM 627 C C . PHE A 1 80 ? 25.519 -5.275 18.906 1.00 45.31 80 PHE A C 1
ATOM 629 O O . PHE A 1 80 ? 25.731 -6.468 18.695 1.00 45.31 80 PHE A O 1
ATOM 636 N N . ARG A 1 81 ? 26.219 -4.597 19.832 1.00 52.84 81 ARG A N 1
ATOM 637 C CA . ARG A 1 81 ? 27.230 -5.203 20.719 1.00 52.84 81 ARG A CA 1
ATOM 638 C C . ARG A 1 81 ? 26.620 -6.279 21.638 1.00 52.84 81 ARG A C 1
ATOM 640 O O . ARG A 1 81 ? 25.482 -6.187 22.089 1.00 52.84 81 ARG A O 1
ATOM 647 N N . SER A 1 82 ? 27.464 -7.249 21.999 1.00 64.19 82 SER A N 1
ATOM 648 C CA . SER A 1 82 ? 27.167 -8.485 22.746 1.00 64.19 82 SER A CA 1
ATOM 649 C C . SER A 1 82 ? 26.254 -8.415 23.994 1.00 64.19 82 SER A C 1
ATOM 651 O O . SER A 1 82 ? 25.534 -9.394 24.185 1.00 64.19 82 SER A O 1
ATOM 653 N N . PRO A 1 83 ? 26.233 -7.379 24.864 1.00 67.75 83 PRO A N 1
ATOM 654 C CA . PRO A 1 83 ? 25.340 -7.394 26.032 1.00 67.75 83 PRO A CA 1
ATOM 655 C C . PRO A 1 83 ? 23.872 -7.072 25.702 1.00 67.75 83 PRO A C 1
ATOM 657 O O . PRO A 1 83 ? 22.977 -7.497 26.431 1.00 67.75 83 PRO A O 1
ATOM 660 N N . ASP A 1 84 ? 23.591 -6.382 24.594 1.00 71.06 84 ASP A N 1
ATOM 661 C CA . ASP A 1 84 ? 22.212 -6.040 24.221 1.00 71.06 84 ASP A CA 1
ATOM 662 C C . ASP A 1 84 ? 21.484 -7.214 23.554 1.00 71.06 84 ASP A C 1
ATOM 664 O O . ASP A 1 84 ? 20.257 -7.311 23.628 1.00 71.06 84 ASP A O 1
ATOM 668 N N . TYR A 1 85 ? 22.227 -8.157 22.967 1.00 72.56 85 TYR A N 1
ATOM 669 C CA . TYR A 1 85 ? 21.662 -9.321 22.282 1.00 72.56 85 TYR A CA 1
ATOM 670 C C . TYR A 1 85 ? 20.789 -10.185 23.201 1.00 72.56 85 TYR A C 1
ATOM 672 O O . TYR A 1 85 ? 19.701 -10.606 22.810 1.00 72.56 85 TYR A O 1
ATOM 680 N N . GLU A 1 86 ? 21.210 -10.419 24.448 1.00 77.31 86 GLU A N 1
ATOM 681 C CA . GLU A 1 86 ? 20.435 -11.239 25.386 1.00 77.31 86 GLU A CA 1
ATOM 682 C C . GLU A 1 86 ? 19.112 -10.559 25.775 1.00 77.31 86 GLU A C 1
ATOM 684 O O . GLU A 1 86 ? 18.072 -11.215 25.886 1.00 77.31 86 GLU A O 1
ATOM 689 N N . LYS A 1 87 ? 19.128 -9.227 25.914 1.00 80.75 87 LYS A N 1
ATOM 690 C CA . LYS A 1 87 ? 17.928 -8.425 26.173 1.00 80.75 87 LYS A CA 1
ATOM 691 C C . LYS A 1 87 ? 16.965 -8.485 24.990 1.00 80.75 87 LYS A C 1
ATOM 693 O O . LYS A 1 87 ? 15.778 -8.719 25.205 1.00 80.75 87 LYS A O 1
ATOM 698 N N . TRP A 1 88 ? 17.460 -8.327 23.762 1.00 75.38 88 TRP A N 1
ATOM 699 C CA . TRP A 1 88 ? 16.645 -8.411 22.546 1.00 75.38 88 TRP A CA 1
ATOM 700 C C . TRP A 1 88 ? 16.103 -9.815 22.298 1.00 75.38 88 TRP A C 1
ATOM 702 O O . TRP A 1 88 ? 14.930 -9.949 21.969 1.00 75.38 88 TRP A O 1
ATOM 712 N N . SER A 1 89 ? 16.899 -10.858 22.534 1.00 79.19 89 SER A N 1
ATOM 713 C CA . SER A 1 89 ? 16.460 -12.254 22.440 1.00 79.19 89 SER A CA 1
ATOM 714 C C . SER A 1 89 ? 15.317 -12.550 23.418 1.00 79.19 89 SER A C 1
ATOM 716 O O . SER A 1 89 ? 14.272 -13.055 23.011 1.00 79.19 89 SER A O 1
ATOM 718 N N . LYS A 1 90 ? 15.448 -12.131 24.687 1.00 83.25 90 LYS A N 1
ATOM 719 C CA . LYS A 1 90 ? 14.377 -12.244 25.696 1.00 83.25 90 LYS A CA 1
ATOM 720 C C . LYS A 1 90 ? 13.136 -11.419 25.340 1.00 83.25 90 LYS A C 1
ATOM 722 O O . LYS A 1 90 ? 12.014 -11.841 25.617 1.00 83.25 90 LYS A O 1
ATOM 727 N N . LEU A 1 91 ? 13.316 -10.245 24.732 1.00 82.12 91 LEU A N 1
ATOM 728 C CA . LEU A 1 91 ? 12.198 -9.428 24.257 1.00 82.12 91 LEU A CA 1
ATOM 729 C C . LEU A 1 91 ? 11.480 -10.102 23.078 1.00 82.12 91 LEU A C 1
ATOM 731 O O . LEU A 1 91 ? 10.253 -10.131 23.047 1.00 82.12 91 LEU A O 1
ATOM 735 N N . GLY A 1 92 ? 12.244 -10.671 22.143 1.00 81.81 92 GLY A N 1
ATOM 736 C CA . GLY A 1 92 ? 11.749 -11.356 20.953 1.00 81.81 92 GLY A CA 1
ATOM 737 C C . GLY A 1 92 ? 10.996 -12.640 21.286 1.00 81.81 92 GLY A C 1
ATOM 738 O O . GLY A 1 92 ? 9.914 -12.866 20.751 1.00 81.81 92 GLY A O 1
ATOM 739 N N . THR A 1 93 ? 11.492 -13.451 22.223 1.00 83.38 93 THR A N 1
ATOM 740 C CA . THR A 1 93 ? 10.778 -14.658 22.670 1.00 83.38 93 THR A CA 1
ATOM 741 C C . THR A 1 93 ? 9.459 -14.316 23.351 1.00 83.38 93 THR A C 1
ATOM 743 O O . THR A 1 93 ? 8.439 -14.907 23.006 1.00 83.38 93 THR A O 1
ATOM 746 N N . LYS A 1 94 ? 9.437 -13.307 24.233 1.00 84.81 94 LYS A N 1
ATOM 747 C CA . LYS A 1 94 ? 8.199 -12.826 24.868 1.00 84.81 94 LYS A CA 1
ATOM 748 C C . LYS A 1 94 ? 7.220 -12.223 23.857 1.00 84.81 94 LYS A C 1
ATOM 750 O O . LYS A 1 94 ? 6.010 -12.387 23.985 1.00 84.81 94 LYS A O 1
ATOM 755 N N . TYR A 1 95 ? 7.732 -11.524 22.847 1.00 82.31 95 TYR A N 1
ATOM 756 C CA . TYR A 1 95 ? 6.922 -10.997 21.754 1.00 82.31 95 TYR A CA 1
ATOM 757 C C . TYR A 1 95 ? 6.255 -12.115 20.952 1.00 82.31 95 TYR A C 1
ATOM 759 O O . TYR A 1 95 ? 5.045 -12.084 20.746 1.00 82.31 95 TYR A O 1
ATOM 767 N N . LEU A 1 96 ? 7.027 -13.130 20.551 1.00 83.06 96 LEU A N 1
ATOM 768 C CA . LEU A 1 96 ? 6.501 -14.295 19.846 1.00 83.06 96 LEU A CA 1
ATOM 769 C C . LEU A 1 96 ? 5.499 -15.058 20.715 1.00 83.06 96 LEU A C 1
ATOM 771 O O . LEU A 1 96 ? 4.441 -15.432 20.227 1.00 83.06 96 LEU A O 1
ATOM 775 N N . GLU A 1 97 ? 5.773 -15.238 22.004 1.00 86.69 97 GLU A N 1
ATOM 776 C CA . GLU A 1 97 ? 4.829 -15.869 22.928 1.00 86.69 97 GLU A CA 1
ATOM 777 C C . GLU A 1 97 ? 3.493 -15.111 22.978 1.00 86.69 97 GLU A C 1
ATOM 779 O O . GLU A 1 97 ? 2.441 -15.722 22.799 1.00 86.69 97 GLU A O 1
ATOM 784 N N . ASN A 1 98 ? 3.530 -13.780 23.100 1.00 84.06 98 ASN A N 1
ATOM 785 C CA . ASN A 1 98 ? 2.333 -12.937 23.035 1.00 84.06 98 ASN A CA 1
ATOM 786 C C . ASN A 1 98 ? 1.651 -12.977 21.659 1.00 84.06 98 ASN A C 1
ATOM 788 O O . ASN A 1 98 ? 0.445 -12.781 21.567 1.00 84.06 98 ASN A O 1
ATOM 792 N N . LEU A 1 99 ? 2.392 -13.220 20.579 1.00 80.94 99 LEU A N 1
ATOM 793 C CA . LEU A 1 99 ? 1.819 -13.348 19.243 1.00 80.94 99 LEU A CA 1
ATOM 794 C C . LEU A 1 99 ? 1.072 -14.680 19.065 1.00 80.94 99 LEU A C 1
ATOM 796 O O . LEU A 1 99 ? -0.012 -14.717 18.486 1.00 80.94 99 LEU A O 1
ATOM 800 N N . TRP A 1 100 ? 1.636 -15.774 19.579 1.00 84.25 100 TRP A N 1
ATOM 801 C CA . TRP A 1 100 ? 1.047 -17.118 19.518 1.00 84.25 100 TRP A CA 1
ATOM 802 C C . TRP A 1 100 ? -0.099 -17.307 20.523 1.00 84.25 100 TRP A C 1
ATOM 804 O O . TRP A 1 100 ? -1.103 -17.976 20.244 1.00 84.25 100 TRP A O 1
ATOM 814 N N . CYS A 1 101 ? 0.036 -16.690 21.692 1.00 85.31 101 CYS A N 1
ATOM 815 C CA . CYS A 1 101 ? -0.913 -16.724 22.793 1.00 85.31 101 CYS A CA 1
ATOM 816 C C . CYS A 1 101 ? -1.207 -15.289 23.253 1.00 85.31 101 CYS A C 1
ATOM 818 O O . CYS A 1 101 ? -0.742 -14.891 24.324 1.00 85.31 101 CYS A O 1
ATOM 820 N N . PRO A 1 102 ? -1.979 -14.506 22.469 1.00 83.62 102 PRO A N 1
ATOM 821 C CA . PRO A 1 102 ? -2.310 -13.140 22.845 1.00 83.62 102 PRO A CA 1
ATOM 822 C C . PRO A 1 102 ? -3.013 -13.139 24.200 1.00 83.62 102 PRO A C 1
ATOM 824 O O . PRO A 1 102 ? -3.974 -13.897 24.384 1.00 83.62 102 PRO A O 1
ATOM 827 N N . PRO A 1 103 ? -2.549 -12.325 25.166 1.00 83.81 103 PRO A N 1
ATOM 828 C CA . PRO A 1 103 ? -3.210 -12.239 26.452 1.00 83.81 103 PRO A CA 1
ATOM 829 C C . PRO A 1 103 ? -4.666 -11.785 26.266 1.00 83.81 103 PRO A C 1
ATOM 831 O O . PRO A 1 103 ? -4.955 -11.032 25.334 1.00 83.81 103 PRO A O 1
ATOM 834 N N . PRO A 1 104 ? -5.581 -12.166 27.168 1.00 79.38 104 PRO A N 1
ATOM 835 C CA . PRO A 1 104 ? -6.987 -11.747 27.121 1.00 79.38 104 PRO A CA 1
ATOM 836 C C . PRO A 1 104 ? -7.166 -10.213 27.116 1.00 79.38 104 PRO A C 1
ATOM 838 O O . PRO A 1 104 ? -8.136 -9.676 26.592 1.00 79.38 104 PRO A O 1
ATOM 841 N N . SER A 1 105 ? -6.184 -9.468 27.629 1.00 81.50 105 SER A N 1
ATOM 842 C CA . SER A 1 105 ? -6.149 -8.002 27.571 1.00 81.50 105 SER A CA 1
ATOM 843 C C . SER A 1 105 ? -5.760 -7.416 26.203 1.00 81.50 105 SER A C 1
ATOM 845 O O . SER A 1 105 ? -5.769 -6.191 26.053 1.00 81.50 105 SER A O 1
ATOM 847 N N . THR A 1 106 ? -5.407 -8.251 25.218 1.00 84.00 106 THR A N 1
ATOM 848 C CA . THR A 1 106 ? -5.020 -7.814 23.869 1.00 84.00 106 THR A CA 1
ATOM 849 C C . THR A 1 106 ? -6.179 -7.123 23.185 1.00 84.00 106 THR A C 1
ATOM 851 O O . THR A 1 106 ? -7.291 -7.640 23.157 1.00 84.00 106 THR A O 1
ATOM 854 N N . THR A 1 107 ? -5.886 -5.979 22.582 1.00 84.62 107 THR A N 1
ATOM 855 C CA . THR A 1 107 ? -6.859 -5.162 21.862 1.00 84.62 107 THR A CA 1
ATOM 856 C C . THR A 1 107 ? -6.435 -4.927 20.438 1.00 84.62 107 THR A C 1
ATOM 858 O O . THR A 1 107 ? -5.242 -4.858 20.140 1.00 84.62 107 THR A O 1
ATOM 861 N N . TYR A 1 108 ? -7.420 -4.786 19.560 1.00 86.06 108 TYR A N 1
ATOM 862 C CA . TYR A 1 108 ? -7.178 -4.472 18.163 1.00 86.06 108 TYR A CA 1
ATOM 863 C C . TYR A 1 108 ? -6.865 -2.993 17.978 1.00 86.06 108 TYR A C 1
ATOM 865 O O . TYR A 1 108 ? -6.041 -2.664 17.133 1.00 86.06 108 TYR A O 1
ATOM 873 N N . GLY A 1 109 ? -7.432 -2.110 18.804 1.00 85.75 109 GLY A N 1
ATOM 874 C CA . GLY A 1 109 ? -7.201 -0.670 18.717 1.00 85.75 109 GLY A CA 1
ATOM 875 C C . GLY A 1 109 ? -5.721 -0.262 18.584 1.00 85.75 109 GLY A C 1
ATOM 876 O O . GLY A 1 109 ? -5.374 0.408 17.610 1.00 85.75 109 GLY A O 1
ATOM 877 N N . PRO A 1 110 ? -4.810 -0.688 19.483 1.00 85.81 110 PRO A N 1
ATOM 878 C CA . PRO A 1 110 ? -3.377 -0.407 19.363 1.00 85.81 110 PRO A CA 1
ATOM 879 C C . PRO A 1 110 ? -2.733 -0.996 18.104 1.00 85.81 110 PRO A C 1
ATOM 881 O O . PRO A 1 110 ? -1.847 -0.373 17.527 1.00 85.81 110 PRO A O 1
ATOM 884 N N . LEU A 1 111 ? -3.184 -2.171 17.658 1.00 85.50 111 LEU A N 1
ATOM 885 C CA . LEU A 1 111 ? -2.679 -2.837 16.457 1.00 85.50 111 LEU A CA 1
ATOM 886 C C . LEU A 1 111 ? -3.076 -2.074 15.187 1.00 85.50 111 LEU A C 1
ATOM 888 O O . LEU A 1 111 ? -2.223 -1.794 14.349 1.00 85.50 111 LEU A O 1
ATOM 892 N N . ILE A 1 112 ? -4.346 -1.678 15.072 1.00 87.31 112 ILE A N 1
ATOM 893 C CA . ILE A 1 112 ? -4.853 -0.870 13.957 1.00 87.31 112 ILE A CA 1
ATOM 894 C C . ILE A 1 112 ? -4.228 0.524 13.963 1.00 87.31 112 ILE A C 1
ATOM 896 O O . ILE A 1 112 ? -3.855 1.029 12.906 1.00 87.31 112 ILE A O 1
ATOM 900 N N . ARG A 1 113 ? -4.044 1.126 15.144 1.00 86.62 113 ARG A N 1
ATOM 901 C CA . ARG A 1 113 ? -3.331 2.399 15.294 1.00 86.62 113 ARG A CA 1
ATOM 902 C C . ARG A 1 113 ? -1.900 2.279 14.787 1.00 86.62 113 ARG A C 1
ATOM 904 O O . ARG A 1 113 ? -1.488 3.063 13.944 1.00 86.62 113 ARG A O 1
ATOM 911 N N . HIS A 1 114 ? -1.187 1.245 15.216 1.00 85.69 114 HIS A N 1
ATOM 912 C CA . HIS A 1 114 ? 0.175 1.008 14.770 1.00 85.69 114 HIS A CA 1
ATOM 913 C C . HIS A 1 114 ? 0.250 0.764 13.257 1.00 85.69 114 HIS A C 1
ATOM 915 O O . HIS A 1 114 ? 1.082 1.368 12.588 1.00 85.69 114 HIS A O 1
ATOM 921 N N . LEU A 1 115 ? -0.648 -0.052 12.688 1.00 84.81 115 LEU A N 1
ATOM 922 C CA . LEU A 1 115 ? -0.754 -0.223 11.234 1.00 84.81 115 LEU A CA 1
ATOM 923 C C . LEU A 1 115 ? -0.995 1.116 10.533 1.00 84.81 115 LEU A C 1
ATOM 925 O O . LEU A 1 115 ? -0.353 1.403 9.526 1.00 84.81 115 LEU A O 1
ATOM 929 N N . SER A 1 116 ? -1.866 1.963 11.078 1.00 85.94 116 SER A N 1
ATOM 930 C CA . SER A 1 116 ? -2.093 3.303 10.546 1.00 85.94 116 SER A CA 1
ATOM 931 C C . SER A 1 116 ? -0.853 4.184 10.612 1.00 85.94 116 SER A C 1
ATOM 933 O O . SER A 1 116 ? -0.600 4.902 9.652 1.00 85.94 116 SER A O 1
ATOM 935 N N . ASP A 1 117 ? -0.083 4.140 11.698 1.00 85.88 117 ASP A N 1
ATOM 936 C CA . ASP A 1 117 ? 1.145 4.925 11.855 1.00 85.88 117 ASP A CA 1
ATOM 937 C C . ASP A 1 117 ? 2.202 4.513 10.819 1.00 85.88 117 ASP A C 1
ATOM 939 O O . ASP A 1 117 ? 2.843 5.364 10.200 1.00 85.88 117 ASP A O 1
ATOM 943 N N . TRP A 1 118 ? 2.324 3.210 10.541 1.00 83.06 118 TRP A N 1
ATOM 944 C CA . TRP A 1 118 ? 3.143 2.722 9.426 1.00 83.06 118 TRP A CA 1
ATOM 945 C C . TRP A 1 118 ? 2.629 3.237 8.085 1.00 83.06 118 TRP A C 1
ATOM 947 O O . TRP A 1 118 ? 3.413 3.693 7.251 1.00 83.06 118 TRP A O 1
ATOM 957 N N . CYS A 1 119 ? 1.309 3.236 7.892 1.00 83.19 119 CYS A N 1
ATOM 958 C CA . CYS A 1 119 ? 0.712 3.727 6.657 1.00 83.19 119 CYS A CA 1
ATOM 959 C C . CYS A 1 119 ? 0.899 5.231 6.465 1.00 83.19 119 CYS A C 1
ATOM 961 O O . CYS A 1 119 ? 1.071 5.711 5.342 1.00 83.19 119 CYS A O 1
ATOM 963 N N . MET A 1 120 ? 0.958 5.966 7.567 1.00 80.50 120 MET A N 1
ATOM 964 C CA . MET A 1 120 ? 1.201 7.397 7.600 1.00 80.50 120 MET A CA 1
ATOM 965 C C . MET A 1 120 ? 2.589 7.801 7.125 1.00 80.50 120 MET A C 1
ATOM 967 O O . MET A 1 120 ? 2.725 8.877 6.541 1.00 80.50 120 MET A O 1
ATOM 971 N N . MET A 1 121 ? 3.601 6.946 7.288 1.00 81.88 121 MET A N 1
ATOM 972 C CA . MET A 1 121 ? 4.933 7.225 6.742 1.00 81.88 121 MET A CA 1
ATOM 973 C C . MET A 1 121 ? 4.926 7.316 5.215 1.00 81.88 121 MET A C 1
ATOM 975 O O . MET A 1 121 ? 5.653 8.123 4.641 1.00 81.88 121 MET A O 1
ATOM 979 N N . SER A 1 122 ? 4.046 6.555 4.563 1.00 79.75 122 SER A N 1
ATOM 980 C CA . SER A 1 122 ? 3.850 6.607 3.114 1.00 79.75 122 SER A CA 1
ATOM 981 C C . SER A 1 122 ? 2.927 7.748 2.658 1.00 79.75 122 SER A C 1
ATOM 983 O O . SER A 1 122 ? 2.976 8.148 1.496 1.00 79.75 122 SER A O 1
ATOM 985 N N . CYS A 1 123 ? 2.069 8.257 3.559 1.00 82.06 123 CYS A N 1
ATOM 986 C CA . CYS A 1 123 ? 0.944 9.153 3.255 1.00 82.06 123 CYS A CA 1
ATOM 987 C C . CYS A 1 123 ? 0.030 8.651 2.117 1.00 82.06 123 CYS A C 1
ATOM 989 O O . CYS A 1 123 ? -0.680 9.450 1.511 1.00 82.06 123 CYS A O 1
ATOM 991 N N . ALA A 1 124 ? -0.008 7.338 1.850 1.00 82.94 124 ALA A N 1
ATOM 992 C CA . ALA A 1 124 ? -0.871 6.737 0.830 1.00 82.94 124 ALA A CA 1
ATOM 993 C C . ALA A 1 124 ? -2.372 6.847 1.161 1.00 82.94 124 ALA A C 1
ATOM 995 O O . ALA A 1 124 ? -3.220 6.607 0.297 1.00 82.94 124 ALA A O 1
ATOM 996 N N . TYR A 1 125 ? -2.703 7.196 2.410 1.00 82.88 125 TYR A N 1
ATOM 997 C CA . TYR A 1 125 ? -4.057 7.202 2.946 1.00 82.88 125 TYR A CA 1
ATOM 998 C C . TYR A 1 125 ? -4.416 8.563 3.572 1.00 82.88 125 TYR A C 1
ATOM 1000 O O . TYR A 1 125 ? -3.601 9.134 4.296 1.00 82.88 125 TYR A O 1
ATOM 1008 N N . PRO A 1 126 ? -5.631 9.106 3.343 1.00 83.94 126 PRO A N 1
ATOM 1009 C CA . PRO A 1 126 ? -5.999 10.452 3.797 1.00 83.94 126 PRO A CA 1
ATOM 1010 C C . PRO A 1 126 ? -6.437 10.526 5.271 1.00 83.94 126 PRO A C 1
ATOM 1012 O O . PRO A 1 126 ? -6.808 11.605 5.745 1.00 83.94 126 PRO A O 1
ATOM 1015 N N . ILE A 1 127 ? -6.463 9.390 5.972 1.00 83.06 127 ILE A N 1
ATOM 1016 C CA . ILE A 1 127 ? -7.025 9.235 7.316 1.00 83.06 127 ILE A CA 1
ATOM 1017 C C . ILE A 1 127 ? -5.902 8.919 8.301 1.00 83.06 127 ILE A C 1
ATOM 1019 O O . ILE A 1 127 ? -5.087 8.041 8.042 1.00 83.06 127 ILE A O 1
ATOM 1023 N N . VAL A 1 128 ? -5.891 9.629 9.427 1.00 82.06 128 VAL A N 1
ATOM 1024 C CA . VAL A 1 128 ? -4.868 9.534 10.473 1.00 82.06 128 VAL A CA 1
ATOM 1025 C C . VAL A 1 128 ? -5.539 9.363 11.824 1.00 82.06 128 VAL A C 1
ATOM 1027 O O . VAL A 1 128 ? -6.575 9.980 12.074 1.00 82.06 128 VAL A O 1
ATOM 1030 N N . PHE A 1 129 ? -4.925 8.608 12.728 1.00 79.69 129 PHE A N 1
ATOM 1031 C CA . PHE A 1 129 ? -5.272 8.690 14.144 1.00 79.69 129 PHE A CA 1
ATOM 1032 C C . PHE A 1 129 ? -4.551 9.887 14.771 1.00 79.69 129 PHE A C 1
ATOM 1034 O O . PHE A 1 129 ? -3.350 10.071 14.611 1.00 79.69 129 PHE A O 1
ATOM 1041 N N . SER A 1 130 ? -5.298 10.739 15.467 1.00 79.81 130 SER A N 1
ATOM 1042 C CA . SER A 1 130 ? -4.763 11.831 16.284 1.00 79.81 130 SER A CA 1
ATOM 1043 C C . SER A 1 130 ? -3.737 11.292 17.290 1.00 79.81 130 SER A C 1
ATOM 1045 O O . SER A 1 130 ? -3.775 10.116 17.625 1.00 79.81 130 SER A O 1
ATOM 1047 N N . GLY A 1 131 ? -2.834 12.126 17.814 1.00 68.94 131 GLY A N 1
ATOM 1048 C CA . GLY A 1 131 ? -1.751 11.681 18.710 1.00 68.94 131 GLY A CA 1
ATOM 1049 C C . GLY A 1 131 ? -2.220 10.997 20.005 1.00 68.94 131 GLY A C 1
ATOM 1050 O O . GLY A 1 131 ? -1.528 10.126 20.522 1.00 68.94 131 GLY A O 1
ATOM 1051 N N . ASN A 1 132 ? -3.425 11.318 20.488 1.00 70.25 132 ASN A N 1
ATOM 1052 C CA . ASN A 1 132 ? -4.059 10.603 21.612 1.00 70.25 132 ASN A CA 1
ATOM 1053 C C . ASN A 1 132 ? -4.761 9.309 21.154 1.00 70.25 132 ASN A C 1
ATOM 1055 O O . ASN A 1 132 ? -5.105 8.440 21.946 1.00 70.25 132 ASN A O 1
ATOM 1059 N N . GLY A 1 133 ? -4.963 9.196 19.843 1.00 65.12 133 GLY A N 1
ATOM 1060 C CA . GLY A 1 133 ? -5.453 8.048 19.100 1.00 65.12 133 GLY A CA 1
ATOM 1061 C C . GLY A 1 133 ? -6.928 7.714 19.287 1.00 65.12 133 GLY A C 1
ATOM 1062 O O . GLY A 1 133 ? -7.383 6.694 18.771 1.00 65.12 133 GLY A O 1
ATOM 1063 N N . ASP A 1 134 ? -7.655 8.582 19.979 1.00 70.12 134 ASP A N 1
ATOM 1064 C CA . ASP A 1 134 ? -9.104 8.490 20.156 1.00 70.12 134 ASP A CA 1
ATOM 1065 C C . ASP A 1 134 ? -9.873 9.205 19.036 1.00 70.12 134 ASP A C 1
ATOM 1067 O O . ASP A 1 134 ? -11.073 9.010 18.868 1.00 70.12 134 ASP A O 1
ATOM 1071 N N . GLU A 1 135 ? -9.186 10.022 18.232 1.00 81.75 135 GLU A N 1
ATOM 1072 C CA . GLU A 1 135 ? -9.808 10.759 17.137 1.00 81.75 135 GLU A CA 1
ATOM 1073 C C . GLU A 1 135 ? -9.227 10.364 15.789 1.00 81.75 135 GLU A C 1
ATOM 1075 O O . GLU A 1 135 ? -8.021 10.409 15.570 1.00 81.75 135 GLU A O 1
ATOM 1080 N N . VAL A 1 136 ? -10.110 10.060 14.845 1.00 80.56 136 VAL A N 1
ATOM 1081 C CA . VAL A 1 136 ? -9.755 9.872 13.442 1.00 80.56 136 VAL A CA 1
ATOM 1082 C C . VAL A 1 136 ? -9.827 11.233 12.740 1.00 80.56 136 VAL A C 1
ATOM 1084 O O . VAL A 1 136 ? -10.900 11.832 12.618 1.00 80.56 136 VAL A O 1
ATOM 1087 N N . VAL A 1 137 ? -8.698 11.757 12.270 1.00 85.12 137 VAL A N 1
ATOM 1088 C CA . VAL A 1 137 ? -8.574 13.075 11.629 1.00 85.12 137 VAL A CA 1
ATOM 1089 C C . VAL A 1 137 ? -8.125 12.949 10.174 1.00 85.12 137 VAL A C 1
ATOM 1091 O O . VAL A 1 137 ? -7.533 11.956 9.766 1.00 85.12 137 VAL A O 1
ATOM 1094 N N . PHE A 1 138 ? -8.445 13.958 9.364 1.00 85.38 138 PHE A N 1
ATOM 1095 C CA . PHE A 1 138 ? -7.920 14.051 8.000 1.00 85.38 138 PHE A CA 1
ATOM 1096 C C . PHE A 1 138 ? -6.545 14.717 8.003 1.00 85.38 138 PHE A C 1
ATOM 1098 O O . PHE A 1 138 ? -6.277 15.566 8.859 1.00 85.38 138 PHE A O 1
ATOM 1105 N N . LEU A 1 139 ? -5.720 14.396 7.005 1.00 83.88 139 LEU A N 1
ATOM 1106 C CA . LEU A 1 139 ? -4.487 15.135 6.728 1.00 83.88 139 LEU A CA 1
ATOM 1107 C C . LEU A 1 139 ? -4.808 16.616 6.489 1.00 83.88 139 LEU A C 1
ATOM 1109 O O . LEU A 1 139 ? -5.569 16.953 5.581 1.00 83.88 139 LEU A O 1
ATOM 1113 N N . LYS A 1 140 ? -4.237 17.498 7.313 1.00 85.31 140 LYS A N 1
ATOM 1114 C CA . LYS A 1 140 ? -4.400 18.960 7.195 1.00 85.31 140 LYS A CA 1
ATOM 1115 C C . LYS A 1 140 ? -3.105 19.674 6.815 1.00 85.31 140 LYS A C 1
ATOM 1117 O O . LYS A 1 140 ? -3.158 20.777 6.284 1.00 85.31 140 LYS A O 1
ATOM 1122 N N . GLY A 1 141 ? -1.946 19.076 7.100 1.00 88.75 141 GLY A N 1
ATOM 1123 C CA . GLY A 1 141 ? -0.661 19.726 6.859 1.00 88.75 141 GLY A CA 1
ATOM 1124 C C . GLY A 1 141 ? -0.335 19.814 5.362 1.00 88.75 141 GLY A C 1
ATOM 1125 O O . GLY A 1 141 ? -0.493 18.811 4.663 1.00 88.75 141 GLY A O 1
ATOM 1126 N N . PRO A 1 142 ? 0.200 20.945 4.857 1.00 90.44 142 PRO A N 1
ATOM 1127 C CA . PRO A 1 142 ? 0.575 21.079 3.446 1.00 90.44 142 PRO A CA 1
ATOM 1128 C C . PRO A 1 142 ? 1.611 20.028 3.024 1.00 90.44 142 PRO A C 1
ATOM 1130 O O . PRO A 1 142 ? 1.526 19.479 1.931 1.00 90.44 142 PRO A O 1
ATOM 1133 N N . ARG A 1 143 ? 2.537 19.664 3.923 1.00 89.56 143 ARG A N 1
ATOM 1134 C CA . ARG A 1 143 ? 3.508 18.582 3.696 1.00 89.56 143 ARG A CA 1
ATOM 1135 C C . ARG A 1 143 ? 2.831 17.223 3.496 1.00 89.56 143 ARG A C 1
ATOM 1137 O O . ARG A 1 143 ? 3.182 16.499 2.574 1.00 89.56 143 ARG A O 1
ATOM 1144 N N . GLN A 1 144 ? 1.864 16.887 4.346 1.00 89.75 144 GLN A N 1
ATOM 1145 C CA . GLN A 1 144 ? 1.119 15.628 4.262 1.00 89.75 144 GLN A CA 1
ATOM 1146 C C . GLN A 1 144 ? 0.275 15.562 2.988 1.00 89.75 144 GLN A C 1
ATOM 1148 O O . GLN A 1 144 ? 0.245 14.537 2.317 1.00 89.75 144 GLN A O 1
ATOM 1153 N N . LEU A 1 145 ? -0.369 16.674 2.627 1.00 90.62 145 LEU A N 1
ATOM 1154 C CA . LEU A 1 145 ? -1.123 16.785 1.383 1.00 90.62 145 LEU A CA 1
ATOM 1155 C C . LEU A 1 145 ? -0.212 16.671 0.152 1.00 90.62 145 LEU A C 1
ATOM 1157 O O . LEU A 1 145 ? -0.593 16.037 -0.831 1.00 90.62 145 LEU A O 1
ATOM 1161 N N . GLY A 1 146 ? 0.997 17.236 0.220 1.00 92.44 146 GLY A N 1
ATOM 1162 C CA . GLY A 1 146 ? 2.026 17.086 -0.806 1.00 92.44 146 GLY A CA 1
ATOM 1163 C C . GLY A 1 146 ? 2.452 15.629 -0.984 1.00 92.44 146 GLY A C 1
ATOM 1164 O O . GLY A 1 146 ? 2.467 15.138 -2.108 1.00 92.44 146 GLY A O 1
ATOM 1165 N N . LEU A 1 147 ? 2.712 14.911 0.114 1.00 91.94 147 LEU A N 1
ATOM 1166 C CA . LEU A 1 147 ? 3.057 13.485 0.077 1.00 91.94 147 LEU A CA 1
ATOM 1167 C C . LEU A 1 147 ? 1.903 12.619 -0.441 1.00 91.94 147 LEU A C 1
ATOM 1169 O O . LEU A 1 147 ? 2.126 11.745 -1.274 1.00 91.94 147 LEU A O 1
ATOM 1173 N N . LEU A 1 148 ? 0.664 12.895 -0.021 1.00 92.75 148 LEU A N 1
ATOM 1174 C CA . LEU A 1 148 ? -0.513 12.206 -0.550 1.00 92.75 148 LEU A CA 1
ATOM 1175 C C . LEU A 1 148 ? -0.647 12.438 -2.060 1.00 92.75 148 LEU A C 1
ATOM 1177 O O . LEU A 1 148 ? -0.795 11.479 -2.813 1.00 92.75 148 LEU A O 1
ATOM 1181 N N . THR A 1 149 ? -0.540 13.690 -2.514 1.00 93.75 149 THR A N 1
ATOM 1182 C CA . THR A 1 149 ? -0.579 14.038 -3.945 1.00 93.75 149 THR A CA 1
ATOM 1183 C C . THR A 1 149 ? 0.526 13.325 -4.716 1.00 93.75 149 THR A C 1
ATOM 1185 O O . THR A 1 149 ? 0.264 12.751 -5.769 1.00 93.75 149 THR A O 1
ATOM 1188 N N . PHE A 1 150 ? 1.746 13.302 -4.174 1.00 94.00 150 PHE A N 1
ATOM 1189 C CA . PHE A 1 150 ? 2.877 12.596 -4.769 1.00 94.00 150 PHE A CA 1
ATOM 1190 C C . PHE A 1 150 ? 2.634 11.084 -4.857 1.00 94.00 150 PHE A C 1
ATOM 1192 O O . PHE A 1 150 ? 2.951 10.479 -5.881 1.00 94.00 150 PHE A O 1
ATOM 1199 N N . SER A 1 151 ? 2.013 10.476 -3.841 1.00 94.69 151 SER A N 1
ATOM 1200 C CA . SER A 1 151 ? 1.669 9.050 -3.862 1.00 94.69 151 SER A CA 1
ATOM 1201 C C . SER A 1 151 ? 0.658 8.712 -4.962 1.00 94.69 151 SER A C 1
ATOM 1203 O O . SER A 1 151 ? 0.876 7.789 -5.745 1.00 94.69 151 SER A O 1
ATOM 1205 N N . VAL A 1 152 ? -0.405 9.514 -5.084 1.00 95.38 152 VAL A N 1
ATOM 1206 C CA . VAL A 1 152 ? -1.445 9.349 -6.110 1.00 95.38 152 VAL A CA 1
ATOM 1207 C C . VAL A 1 152 ? -0.853 9.568 -7.499 1.00 95.38 152 VAL A C 1
ATOM 1209 O O . VAL A 1 152 ? -1.116 8.788 -8.410 1.00 95.38 152 VAL A O 1
ATOM 1212 N N . PHE A 1 153 ? -0.011 10.592 -7.654 1.00 95.88 153 PHE A N 1
ATOM 1213 C CA . PHE A 1 153 ? 0.702 10.865 -8.897 1.00 95.88 153 PHE A CA 1
ATOM 1214 C C . PHE A 1 153 ? 1.628 9.710 -9.294 1.00 95.88 153 PHE A C 1
ATOM 1216 O O . PHE A 1 153 ? 1.630 9.305 -10.452 1.00 95.88 153 PHE A O 1
ATOM 1223 N N . THR A 1 154 ? 2.366 9.137 -8.342 1.00 95.62 154 THR A N 1
ATOM 1224 C CA . THR A 1 154 ? 3.262 7.996 -8.582 1.00 95.62 154 THR A CA 1
ATOM 1225 C C . THR A 1 154 ? 2.485 6.776 -9.078 1.00 95.62 154 THR A C 1
ATOM 1227 O O . THR A 1 154 ? 2.850 6.184 -10.095 1.00 95.62 154 THR A O 1
ATOM 1230 N N . MET A 1 155 ? 1.376 6.425 -8.419 1.00 95.88 155 MET A N 1
ATOM 1231 C CA . MET A 1 155 ? 0.515 5.314 -8.843 1.00 95.88 155 MET A CA 1
ATOM 1232 C C . MET A 1 155 ? -0.126 5.576 -10.216 1.00 95.88 155 MET A C 1
ATOM 1234 O O . MET A 1 155 ? -0.151 4.684 -11.066 1.00 95.88 155 MET A O 1
ATOM 1238 N N . ALA A 1 156 ? -0.581 6.808 -10.467 1.00 96.69 156 ALA A N 1
ATOM 1239 C CA . ALA A 1 156 ? -1.146 7.213 -11.752 1.00 96.69 156 ALA A CA 1
ATOM 1240 C C . ALA A 1 156 ? -0.114 7.141 -12.888 1.00 96.69 156 ALA A C 1
ATOM 1242 O O . ALA A 1 156 ? -0.430 6.652 -13.973 1.00 96.69 156 ALA A O 1
ATOM 1243 N N . LEU A 1 157 ? 1.123 7.583 -12.639 1.00 95.56 157 LEU A N 1
ATOM 1244 C CA . LEU A 1 157 ? 2.219 7.515 -13.603 1.00 95.56 157 LEU A CA 1
ATOM 1245 C C . LEU A 1 157 ? 2.532 6.061 -13.972 1.00 95.56 157 LEU A C 1
ATOM 1247 O O . LEU A 1 157 ? 2.613 5.744 -15.155 1.00 95.56 157 LEU A O 1
ATOM 1251 N N . ASN A 1 158 ? 2.627 5.166 -12.984 1.00 94.81 158 ASN A N 1
ATOM 1252 C CA . ASN A 1 158 ? 2.813 3.733 -13.227 1.00 94.81 158 ASN A CA 1
ATOM 1253 C C . ASN A 1 158 ? 1.681 3.151 -14.087 1.00 94.81 158 ASN A C 1
ATOM 1255 O O . ASN A 1 158 ? 1.947 2.518 -15.109 1.00 94.81 158 ASN A O 1
ATOM 1259 N N . CYS A 1 159 ? 0.418 3.430 -13.735 1.00 95.88 159 CYS A N 1
ATOM 1260 C CA . CYS A 1 159 ? -0.736 3.008 -14.534 1.00 95.88 159 CYS A CA 1
ATOM 1261 C C . CYS A 1 159 ? -0.646 3.524 -15.977 1.00 95.88 159 CYS A C 1
ATOM 1263 O O . CYS A 1 159 ? -0.879 2.767 -16.916 1.00 95.88 159 CYS A O 1
ATOM 1265 N N . ALA A 1 160 ? -0.280 4.795 -16.171 1.00 95.81 160 ALA A N 1
ATOM 1266 C CA . ALA A 1 160 ? -0.161 5.405 -17.492 1.00 95.81 160 ALA A CA 1
ATOM 1267 C C . ALA A 1 160 ? 0.937 4.750 -18.342 1.00 95.81 160 ALA A C 1
ATOM 1269 O O . ALA A 1 160 ? 0.735 4.532 -19.538 1.00 95.81 160 ALA A O 1
ATOM 1270 N N . VAL A 1 161 ? 2.078 4.397 -17.743 1.00 94.12 161 VAL A N 1
ATOM 1271 C CA . VAL A 1 161 ? 3.168 3.718 -18.457 1.00 94.12 161 VAL A CA 1
ATOM 1272 C C . VAL A 1 161 ? 2.761 2.306 -18.879 1.00 94.12 161 VAL A C 1
ATOM 1274 O O . VAL A 1 161 ? 2.972 1.944 -20.039 1.00 94.12 161 VAL A O 1
ATOM 1277 N N . PHE A 1 162 ? 2.124 1.529 -17.998 1.00 93.62 162 PHE A N 1
ATOM 1278 C CA . PHE A 1 162 ? 1.587 0.219 -18.378 1.00 93.62 162 PHE A CA 1
ATOM 1279 C C . PHE A 1 162 ? 0.501 0.348 -19.454 1.00 93.62 162 PHE A C 1
ATOM 1281 O O . PHE A 1 162 ? 0.557 -0.342 -20.468 1.00 93.62 162 PHE A O 1
ATOM 1288 N N . MET A 1 163 ? -0.435 1.289 -19.317 1.00 94.00 163 MET A N 1
ATOM 1289 C CA . MET A 1 163 ? -1.449 1.550 -20.346 1.00 94.00 163 MET A CA 1
ATOM 1290 C C . MET A 1 163 ? -0.821 1.900 -21.698 1.00 94.00 163 MET A C 1
ATOM 1292 O O . MET A 1 163 ? -1.255 1.393 -22.731 1.00 94.00 163 MET A O 1
ATOM 1296 N N . LEU A 1 164 ? 0.237 2.716 -21.712 1.00 91.31 164 LEU A N 1
ATOM 1297 C CA . LEU A 1 164 ? 0.978 3.035 -22.930 1.00 91.31 164 LEU A CA 1
ATOM 1298 C C . LEU A 1 164 ? 1.628 1.789 -23.547 1.00 91.31 164 LEU A C 1
ATOM 1300 O O . LEU A 1 164 ? 1.655 1.667 -24.773 1.00 91.31 164 LEU A O 1
ATOM 1304 N N . HIS A 1 165 ? 2.131 0.861 -22.728 1.00 90.12 165 HIS A N 1
ATOM 1305 C CA . HIS A 1 165 ? 2.642 -0.427 -23.197 1.00 90.12 165 HIS A CA 1
ATOM 1306 C C . HIS A 1 165 ? 1.552 -1.231 -23.926 1.00 90.12 165 HIS A C 1
ATOM 1308 O O . HIS A 1 165 ? 1.753 -1.619 -25.080 1.00 90.12 165 HIS A O 1
ATOM 1314 N N . PHE A 1 166 ? 0.373 -1.389 -23.316 1.00 90.31 166 PHE A N 1
ATOM 1315 C CA . PHE A 1 166 ? -0.759 -2.092 -23.932 1.00 90.31 166 PHE A CA 1
ATOM 1316 C C . PHE A 1 166 ? -1.279 -1.405 -25.193 1.00 90.31 166 PHE A C 1
ATOM 1318 O O . PHE A 1 166 ? -1.566 -2.076 -26.183 1.00 90.31 166 PHE A O 1
ATOM 1325 N N . LEU A 1 167 ? -1.351 -0.072 -25.202 1.00 90.88 167 LEU A N 1
ATOM 1326 C CA . LEU A 1 167 ? -1.748 0.694 -26.384 1.00 90.88 167 LEU A CA 1
ATOM 1327 C C . LEU A 1 167 ? -0.759 0.494 -27.534 1.00 90.88 167 LEU A C 1
ATOM 1329 O O . LEU A 1 167 ? -1.174 0.214 -28.657 1.00 90.88 167 LEU A O 1
ATOM 1333 N N . LYS A 1 168 ? 0.551 0.570 -27.263 1.00 88.00 168 LYS A N 1
ATOM 1334 C CA . LYS A 1 168 ? 1.590 0.300 -28.270 1.00 88.00 168 LYS A CA 1
ATOM 1335 C C . LYS A 1 168 ? 1.482 -1.122 -28.821 1.00 88.00 168 LYS A C 1
ATOM 1337 O O . LYS A 1 168 ? 1.597 -1.300 -30.032 1.00 88.00 168 LYS A O 1
ATOM 1342 N N . LYS A 1 169 ? 1.246 -2.111 -27.954 1.00 86.62 169 LYS A N 1
ATOM 1343 C CA . LYS A 1 169 ? 1.056 -3.519 -28.331 1.00 86.62 169 LYS A CA 1
ATOM 1344 C C . LYS A 1 169 ? -0.193 -3.713 -29.199 1.00 86.62 169 LYS A C 1
ATOM 1346 O O . LYS A 1 169 ? -0.108 -4.368 -30.231 1.00 86.62 169 LYS A O 1
ATOM 1351 N N . SER A 1 170 ? -1.311 -3.091 -28.824 1.00 87.56 170 SER A N 1
ATOM 1352 C CA . SER A 1 170 ? -2.581 -3.145 -29.562 1.00 87.56 170 SER A CA 1
ATOM 1353 C C . SER A 1 170 ? -2.477 -2.497 -30.950 1.00 87.56 170 SER A C 1
ATOM 1355 O O . SER A 1 170 ? -2.892 -3.083 -31.944 1.00 87.56 170 SER A O 1
ATOM 1357 N N . ILE A 1 171 ? -1.830 -1.329 -31.055 1.00 88.19 171 ILE A N 1
ATOM 1358 C CA . ILE A 1 171 ? -1.646 -0.623 -32.337 1.00 88.19 171 ILE A CA 1
ATOM 1359 C C . ILE A 1 171 ? -0.669 -1.369 -33.262 1.00 88.19 171 ILE A C 1
ATOM 1361 O O . ILE A 1 171 ? -0.860 -1.391 -34.476 1.00 88.19 171 ILE A O 1
ATOM 1365 N N . ARG A 1 172 ? 0.380 -2.006 -32.720 1.00 79.88 172 ARG A N 1
ATOM 1366 C CA . ARG A 1 172 ? 1.391 -2.754 -33.497 1.00 79.88 172 ARG A CA 1
ATOM 1367 C C . ARG A 1 172 ? 0.995 -4.202 -33.803 1.00 79.88 172 ARG A C 1
ATOM 1369 O O . ARG A 1 172 ? 1.877 -5.045 -33.957 1.00 79.88 172 ARG A O 1
ATOM 1376 N N . MET A 1 173 ? -0.296 -4.482 -33.964 1.00 58.12 173 MET A N 1
ATOM 1377 C CA . MET A 1 173 ? -0.894 -5.811 -34.186 1.00 58.12 173 MET A CA 1
ATOM 1378 C C . MET A 1 173 ? -0.327 -6.655 -35.363 1.00 58.12 173 MET A C 1
ATOM 1380 O O . MET A 1 173 ? -0.834 -7.742 -35.615 1.00 58.12 173 MET A O 1
ATOM 1384 N N . GLY A 1 174 ? 0.723 -6.210 -36.068 1.00 57.25 174 GLY A N 1
ATOM 1385 C CA . GLY A 1 174 ? 1.386 -6.932 -37.162 1.00 57.25 174 GLY A CA 1
ATOM 1386 C C . GLY A 1 174 ? 2.894 -7.200 -37.012 1.00 57.25 174 GLY A C 1
ATOM 1387 O O . GLY A 1 174 ? 3.433 -7.926 -37.841 1.00 57.25 174 GLY A O 1
ATOM 1388 N N . SER A 1 175 ? 3.600 -6.672 -35.998 1.00 56.44 175 SER A N 1
ATOM 1389 C CA . SER A 1 175 ? 5.016 -7.024 -35.765 1.00 56.44 175 SER A CA 1
ATOM 1390 C C . SER A 1 175 ? 5.180 -7.667 -34.392 1.00 56.44 175 SER A C 1
ATOM 1392 O O . SER A 1 175 ? 5.409 -6.990 -33.387 1.00 56.44 175 SER A O 1
ATOM 1394 N N . THR A 1 176 ? 5.045 -8.988 -34.338 1.00 54.81 176 THR A N 1
ATOM 1395 C CA . THR A 1 176 ? 5.352 -9.779 -33.146 1.00 54.81 176 THR A CA 1
ATOM 1396 C C . THR A 1 176 ? 6.854 -9.719 -32.878 1.00 54.81 176 THR A C 1
ATOM 1398 O O . THR A 1 176 ? 7.610 -10.566 -33.348 1.00 54.81 176 THR A O 1
ATOM 1401 N N . SER A 1 177 ? 7.314 -8.718 -32.123 1.00 57.69 177 SER A N 1
ATOM 1402 C CA . SER A 1 177 ? 8.579 -8.872 -31.407 1.00 57.69 177 SER A CA 1
ATOM 1403 C C . SER A 1 177 ? 8.381 -10.035 -30.441 1.00 57.69 177 SER A C 1
ATOM 1405 O O . SER A 1 177 ? 7.464 -9.991 -29.619 1.00 57.69 177 SER A O 1
ATOM 1407 N N . SER A 1 178 ? 9.185 -11.084 -30.579 1.00 72.12 178 SER A N 1
ATOM 1408 C CA . SER A 1 178 ? 9.054 -12.346 -29.852 1.00 72.12 178 SER A CA 1
ATOM 1409 C C . SER A 1 178 ? 9.461 -12.209 -28.379 1.00 72.12 178 SER A C 1
ATOM 1411 O O . SER A 1 178 ? 10.443 -12.813 -27.948 1.00 72.12 178 SER A O 1
ATOM 1413 N N . ARG A 1 179 ? 8.744 -11.394 -27.596 1.00 77.88 179 ARG A N 1
ATOM 1414 C CA . ARG A 1 179 ? 8.865 -11.455 -26.137 1.00 77.88 179 ARG A CA 1
ATOM 1415 C C . ARG A 1 179 ? 8.350 -12.816 -25.669 1.00 77.88 179 ARG A C 1
ATOM 1417 O O . ARG A 1 179 ? 7.333 -13.291 -26.187 1.00 77.88 179 ARG A O 1
ATOM 1424 N N . PRO A 1 180 ? 9.049 -13.481 -24.742 1.00 87.06 180 PRO A N 1
ATOM 1425 C CA . PRO A 1 180 ? 8.586 -14.752 -24.218 1.00 87.06 180 PRO A CA 1
ATOM 1426 C C . PRO A 1 180 ? 7.263 -14.557 -23.462 1.00 87.06 180 PRO A C 1
ATOM 1428 O O . PRO A 1 180 ? 7.061 -13.561 -22.772 1.00 87.06 180 PRO A O 1
ATOM 1431 N N . VAL A 1 181 ? 6.357 -15.532 -23.577 1.00 88.44 181 VAL A N 1
ATOM 1432 C CA . VAL A 1 181 ? 4.983 -15.454 -23.035 1.00 88.44 181 VAL A CA 1
ATOM 1433 C C . VAL A 1 181 ? 4.953 -15.143 -21.533 1.00 88.44 181 VAL A C 1
ATOM 1435 O O . VAL A 1 181 ? 4.062 -14.437 -21.069 1.00 88.44 181 VAL A O 1
ATOM 1438 N N . TRP A 1 182 ? 5.930 -15.637 -20.768 1.00 88.94 182 TRP A N 1
ATOM 1439 C CA . TRP A 1 182 ? 5.992 -15.409 -19.323 1.00 88.94 182 TRP A CA 1
ATOM 1440 C C . TRP A 1 182 ? 6.262 -13.940 -18.962 1.00 88.94 182 TRP A C 1
ATOM 1442 O O . TRP A 1 182 ? 5.737 -13.473 -17.957 1.00 88.94 182 TRP A O 1
ATOM 1452 N N . GLU A 1 183 ? 7.030 -13.194 -19.767 1.00 88.00 183 GLU A N 1
ATOM 1453 C CA . GLU A 1 183 ? 7.291 -11.769 -19.508 1.00 88.00 183 GLU A CA 1
ATOM 1454 C C . GLU A 1 183 ? 6.012 -10.955 -19.656 1.00 88.00 183 GLU A C 1
ATOM 1456 O O . GLU A 1 183 ? 5.705 -10.121 -18.808 1.00 88.00 183 GLU A O 1
ATOM 1461 N N . GLU A 1 184 ? 5.247 -11.239 -20.709 1.00 88.81 184 GLU A N 1
ATOM 1462 C CA . GLU A 1 184 ? 3.952 -10.610 -20.957 1.00 88.81 184 GLU A CA 1
ATOM 1463 C C . GLU A 1 184 ? 2.966 -10.941 -19.832 1.00 88.81 184 GLU A C 1
ATOM 1465 O O . GLU A 1 184 ? 2.347 -10.040 -19.280 1.00 88.81 184 GLU A O 1
ATOM 1470 N N . ALA A 1 185 ? 2.898 -12.206 -19.402 1.00 91.38 185 ALA A N 1
ATOM 1471 C CA . ALA A 1 185 ? 2.054 -12.602 -18.276 1.00 91.38 185 ALA A CA 1
ATOM 1472 C C . ALA A 1 185 ? 2.425 -11.873 -16.970 1.00 91.38 185 ALA A C 1
ATOM 1474 O O . ALA A 1 185 ? 1.541 -11.478 -16.208 1.00 91.38 185 ALA A O 1
ATOM 1475 N N . MET A 1 186 ? 3.721 -11.660 -16.711 1.00 91.06 186 MET A N 1
ATOM 1476 C CA . MET A 1 186 ? 4.174 -10.891 -15.549 1.00 91.06 186 MET A CA 1
ATOM 1477 C C . MET A 1 186 ? 3.796 -9.410 -15.670 1.00 91.06 186 MET A C 1
ATOM 1479 O O . MET A 1 186 ? 3.295 -8.839 -14.703 1.00 91.06 186 MET A O 1
ATOM 1483 N N . ILE A 1 187 ? 3.997 -8.787 -16.837 1.00 91.56 187 ILE A N 1
ATOM 1484 C CA . ILE A 1 187 ? 3.603 -7.389 -17.088 1.00 91.56 187 ILE A CA 1
ATOM 1485 C C . ILE A 1 187 ? 2.093 -7.213 -16.876 1.00 91.56 187 ILE A C 1
ATOM 1487 O O . ILE A 1 187 ? 1.686 -6.286 -16.174 1.00 91.56 187 ILE A O 1
ATOM 1491 N N . ASP A 1 188 ? 1.277 -8.123 -17.410 1.00 91.31 188 ASP A N 1
ATOM 1492 C CA . ASP A 1 188 ? -0.181 -8.123 -17.256 1.00 91.31 188 ASP A CA 1
ATOM 1493 C C . ASP A 1 188 ? -0.593 -8.252 -15.783 1.00 91.31 188 ASP A C 1
ATOM 1495 O O . ASP A 1 188 ? -1.436 -7.490 -15.299 1.00 91.31 188 ASP A O 1
ATOM 1499 N N . TYR A 1 189 ? 0.038 -9.170 -15.044 1.00 93.88 189 TYR A N 1
ATOM 1500 C CA . TYR A 1 189 ? -0.197 -9.350 -13.612 1.00 93.88 189 TYR A CA 1
ATOM 1501 C C . TYR A 1 189 ? 0.111 -8.073 -12.820 1.00 93.88 189 TYR A C 1
ATOM 1503 O O . TYR A 1 189 ? -0.717 -7.605 -12.035 1.00 93.88 189 TYR A O 1
ATOM 1511 N N . PHE A 1 190 ? 1.279 -7.470 -13.047 1.00 91.75 190 PHE A N 1
ATOM 1512 C CA . PHE A 1 190 ? 1.682 -6.257 -12.341 1.00 91.75 190 PHE A CA 1
ATOM 1513 C C . PHE A 1 190 ? 0.798 -5.062 -12.682 1.00 91.75 190 PHE A C 1
ATOM 1515 O O . PHE A 1 190 ? 0.391 -4.319 -11.785 1.00 91.75 190 PHE A O 1
ATOM 1522 N N . PHE A 1 191 ? 0.430 -4.917 -13.953 1.00 93.88 191 PHE A N 1
ATOM 1523 C CA . PHE A 1 191 ? -0.515 -3.901 -14.383 1.00 93.88 191 PHE A CA 1
ATOM 1524 C C . PHE A 1 191 ? -1.874 -4.053 -13.689 1.00 93.88 191 PHE A C 1
ATOM 1526 O O . PHE A 1 191 ? -2.413 -3.063 -13.185 1.00 93.88 191 PHE A O 1
ATOM 1533 N N . ALA A 1 192 ? -2.410 -5.274 -13.606 1.00 95.69 192 ALA A N 1
ATOM 1534 C CA . ALA A 1 192 ? -3.669 -5.540 -12.917 1.00 95.69 192 ALA A CA 1
ATOM 1535 C C . ALA A 1 192 ? -3.584 -5.180 -11.425 1.00 95.69 192 ALA A C 1
ATOM 1537 O O . ALA A 1 192 ? -4.447 -4.460 -10.921 1.00 95.69 192 ALA A O 1
ATOM 1538 N N . VAL A 1 193 ? -2.520 -5.604 -10.731 1.00 94.31 193 VAL A N 1
ATOM 1539 C CA . VAL A 1 193 ? -2.310 -5.301 -9.304 1.00 94.31 193 VAL A CA 1
ATOM 1540 C C . VAL A 1 193 ? -2.249 -3.792 -9.058 1.00 94.31 193 VAL A C 1
ATOM 1542 O O . VAL A 1 193 ? -2.966 -3.282 -8.193 1.00 94.31 193 VAL A O 1
ATOM 1545 N N . ILE A 1 194 ? -1.438 -3.059 -9.826 1.00 94.00 194 ILE A N 1
ATOM 1546 C CA . ILE A 1 194 ? -1.288 -1.607 -9.667 1.00 94.00 194 ILE A CA 1
ATOM 1547 C C . ILE A 1 194 ? -2.593 -0.877 -10.007 1.00 94.00 194 ILE A C 1
ATOM 1549 O O . ILE A 1 194 ? -2.997 0.013 -9.262 1.00 94.00 194 ILE A O 1
ATOM 1553 N N . THR A 1 195 ? -3.301 -1.291 -11.060 1.00 96.00 195 THR A N 1
ATOM 1554 C CA . THR A 1 195 ? -4.570 -0.672 -11.481 1.00 96.00 195 THR A CA 1
ATOM 1555 C C . THR A 1 195 ? -5.683 -0.889 -10.464 1.00 96.00 195 THR A C 1
ATOM 1557 O O . THR A 1 195 ? -6.402 0.057 -10.134 1.00 96.00 195 THR A O 1
ATOM 1560 N N . ILE A 1 196 ? -5.826 -2.108 -9.931 1.00 96.19 196 ILE A N 1
ATOM 1561 C CA . ILE A 1 196 ? -6.805 -2.413 -8.879 1.00 96.19 196 ILE A CA 1
ATOM 1562 C C . ILE A 1 196 ? -6.486 -1.586 -7.634 1.00 96.19 196 ILE A C 1
ATOM 1564 O O . ILE A 1 196 ? -7.361 -0.900 -7.108 1.00 96.19 196 ILE A O 1
ATOM 1568 N N . THR A 1 197 ? -5.221 -1.584 -7.209 1.00 95.12 197 THR A N 1
ATOM 1569 C CA . THR A 1 197 ? -4.775 -0.842 -6.024 1.00 95.12 197 THR A CA 1
ATOM 1570 C C . THR A 1 197 ? -5.021 0.657 -6.182 1.00 95.12 197 THR A C 1
ATOM 1572 O O . THR A 1 197 ? -5.595 1.287 -5.296 1.00 95.12 197 THR A O 1
ATOM 1575 N N . PHE A 1 198 ? -4.662 1.225 -7.334 1.00 96.06 198 PHE A N 1
ATOM 1576 C CA . PHE A 1 198 ? -4.902 2.629 -7.651 1.00 96.06 198 PHE A CA 1
ATOM 1577 C C . PHE A 1 198 ? -6.399 2.956 -7.679 1.00 96.06 198 PHE A C 1
ATOM 1579 O O . PHE A 1 198 ? -6.828 3.934 -7.073 1.00 96.06 198 PHE A O 1
ATOM 1586 N N . SER A 1 199 ? -7.222 2.104 -8.294 1.00 96.50 199 SER A N 1
ATOM 1587 C CA . SER A 1 199 ? -8.679 2.278 -8.322 1.00 96.50 199 SER A CA 1
ATOM 1588 C C . SER A 1 199 ? -9.271 2.276 -6.910 1.00 96.50 199 SER A C 1
ATOM 1590 O O . SER A 1 199 ? -10.036 3.174 -6.557 1.00 96.50 199 SER A O 1
ATOM 1592 N N . CYS A 1 200 ? -8.866 1.326 -6.062 1.00 95.56 200 CYS A N 1
ATOM 1593 C CA . CYS A 1 200 ? -9.257 1.292 -4.655 1.00 95.56 200 CYS A CA 1
ATOM 1594 C C . CYS A 1 200 ? -8.788 2.544 -3.902 1.00 95.56 200 CYS A C 1
ATOM 1596 O O . CYS A 1 200 ? -9.546 3.083 -3.091 1.00 95.56 200 CYS A O 1
ATOM 1598 N N . GLN A 1 201 ? -7.581 3.043 -4.181 1.00 94.69 201 GLN A N 1
ATOM 1599 C CA . GLN A 1 201 ? -7.061 4.271 -3.585 1.00 94.69 201 GLN A CA 1
ATOM 1600 C C . GLN A 1 201 ? -7.921 5.483 -3.959 1.00 94.69 201 GLN A C 1
ATOM 1602 O O . GLN A 1 201 ? -8.320 6.241 -3.074 1.00 94.69 201 GLN A O 1
ATOM 1607 N N . ILE A 1 202 ? -8.282 5.637 -5.237 1.00 95.62 202 ILE A N 1
ATOM 1608 C CA . ILE A 1 202 ? -9.157 6.719 -5.708 1.00 95.62 202 ILE A CA 1
ATOM 1609 C C . ILE A 1 202 ? -10.555 6.617 -5.088 1.00 95.62 202 ILE A C 1
ATOM 1611 O O . ILE A 1 202 ? -11.065 7.615 -4.578 1.00 95.62 202 ILE A O 1
ATOM 1615 N N . ILE A 1 203 ? -11.158 5.424 -5.055 1.00 95.56 203 ILE A N 1
ATOM 1616 C CA . ILE A 1 203 ? -12.469 5.205 -4.420 1.00 95.56 203 ILE A CA 1
ATOM 1617 C C . ILE A 1 203 ? -12.412 5.579 -2.938 1.00 95.56 203 ILE A C 1
ATOM 1619 O O . ILE A 1 203 ? -13.306 6.254 -2.428 1.00 95.56 203 ILE A O 1
ATOM 1623 N N . THR A 1 204 ? -11.344 5.187 -2.248 1.00 92.12 204 THR A N 1
ATOM 1624 C CA . THR A 1 204 ? -11.163 5.483 -0.825 1.00 92.12 204 THR A CA 1
ATOM 1625 C C . THR A 1 204 ? -10.945 6.973 -0.571 1.00 92.12 204 THR A C 1
ATOM 1627 O O . THR A 1 204 ? -11.468 7.522 0.397 1.00 92.12 204 THR A O 1
ATOM 1630 N N . LEU A 1 205 ? -10.226 7.664 -1.459 1.00 93.00 205 LEU A N 1
ATOM 1631 C CA . LEU A 1 205 ? -10.078 9.118 -1.411 1.00 93.00 205 LEU A CA 1
ATOM 1632 C C . LEU A 1 205 ? -11.411 9.831 -1.648 1.00 93.00 205 LEU A C 1
ATOM 1634 O O . LEU A 1 205 ? -11.710 10.810 -0.958 1.00 93.00 205 LEU A O 1
ATOM 1638 N N . TRP A 1 206 ? -12.222 9.328 -2.579 1.00 95.62 206 TRP A N 1
ATOM 1639 C CA . TRP A 1 206 ? -13.542 9.876 -2.871 1.00 95.62 206 TRP A CA 1
ATOM 1640 C C . TRP A 1 206 ? -14.511 9.663 -1.700 1.00 95.62 206 TRP A C 1
ATOM 1642 O O . TRP A 1 206 ? -15.183 10.602 -1.277 1.00 95.62 206 TRP A O 1
ATOM 1652 N N . ARG A 1 207 ? -14.497 8.468 -1.096 1.00 95.62 207 ARG A N 1
ATOM 1653 C CA . ARG A 1 207 ? -15.332 8.077 0.056 1.00 95.62 207 ARG A CA 1
ATOM 1654 C C . ARG A 1 207 ? -14.630 8.246 1.405 1.00 95.62 207 ARG A C 1
ATOM 1656 O O . ARG A 1 207 ? -14.968 7.583 2.385 1.00 95.62 207 ARG A O 1
ATOM 1663 N N . LYS A 1 208 ? -13.664 9.164 1.501 1.00 93.38 208 LYS A N 1
ATOM 1664 C CA . LYS A 1 208 ? -12.833 9.347 2.707 1.00 93.38 208 LYS A CA 1
ATOM 1665 C C . LYS A 1 208 ? -13.638 9.647 3.977 1.00 93.38 208 LYS A C 1
ATOM 1667 O O . LYS A 1 208 ? -13.214 9.283 5.071 1.00 93.38 208 LYS A O 1
ATOM 1672 N N . THR A 1 209 ? -14.784 10.317 3.854 1.00 93.00 209 THR A N 1
ATOM 1673 C CA . THR A 1 209 ? -15.700 10.615 4.969 1.00 93.00 209 THR A CA 1
ATOM 1674 C C . THR A 1 209 ? -16.360 9.358 5.514 1.00 93.00 209 THR A C 1
ATOM 1676 O O . THR A 1 209 ? -16.436 9.188 6.728 1.00 93.00 209 THR A O 1
ATOM 1679 N N . GLU A 1 210 ? -16.769 8.459 4.628 1.00 93.69 210 GLU A N 1
ATOM 1680 C CA . GLU A 1 210 ? -17.387 7.187 4.980 1.00 93.69 210 GLU A CA 1
ATOM 1681 C C . GLU A 1 210 ? -16.360 6.220 5.562 1.00 93.69 210 GLU A C 1
ATOM 1683 O O . GLU A 1 210 ? -16.595 5.649 6.620 1.00 93.69 210 GLU A O 1
ATOM 1688 N N . CYS A 1 211 ? -15.174 6.111 4.953 1.00 91.50 211 CYS A N 1
ATOM 1689 C CA . CYS A 1 211 ? -14.078 5.317 5.510 1.00 91.50 211 CYS A CA 1
ATOM 1690 C C . CYS A 1 211 ? -13.674 5.813 6.906 1.00 91.50 211 CYS A C 1
ATOM 1692 O O . CYS A 1 211 ? -13.452 5.007 7.808 1.00 91.50 211 CYS A O 1
ATOM 1694 N N . LYS A 1 212 ? -13.634 7.137 7.114 1.00 91.44 212 LYS A N 1
ATOM 1695 C CA . LYS A 1 212 ? -13.398 7.734 8.436 1.00 91.44 212 LYS A CA 1
ATOM 1696 C C . LYS A 1 212 ? -14.481 7.325 9.428 1.00 91.44 212 LYS A C 1
ATOM 1698 O O . LYS A 1 212 ? -14.158 6.987 10.563 1.00 91.44 212 LYS A O 1
ATOM 1703 N N . PHE A 1 213 ? -15.745 7.398 9.017 1.00 92.94 213 PHE A N 1
ATOM 1704 C CA . PHE A 1 213 ? -16.873 7.019 9.857 1.00 92.94 213 PHE A CA 1
ATOM 1705 C C . PHE A 1 213 ? -16.816 5.534 10.231 1.00 92.94 213 PHE A C 1
ATOM 1707 O O . PHE A 1 213 ? -16.892 5.225 11.411 1.00 92.94 213 PHE A O 1
ATOM 1714 N N . LEU A 1 214 ? -16.591 4.638 9.265 1.00 93.38 214 LEU A N 1
ATOM 1715 C CA . LEU A 1 214 ? -16.498 3.192 9.493 1.00 93.38 214 LEU A CA 1
ATOM 1716 C C . LEU A 1 214 ? -15.409 2.833 10.504 1.00 93.38 214 LEU A C 1
ATOM 1718 O O . LEU A 1 214 ? -15.689 2.167 11.498 1.00 93.38 214 LEU A O 1
ATOM 1722 N N . VAL A 1 215 ? -14.188 3.330 10.290 1.00 91.69 215 VAL A N 1
ATOM 1723 C CA . VAL A 1 215 ? -13.068 3.050 11.196 1.00 91.69 215 VAL A CA 1
ATOM 1724 C C . VAL A 1 215 ? -13.350 3.624 12.583 1.00 91.69 215 VAL A C 1
ATOM 1726 O O . VAL A 1 215 ? -13.183 2.931 13.580 1.00 91.69 215 VAL A O 1
ATOM 1729 N N . ARG A 1 216 ? -13.840 4.867 12.669 1.00 92.25 216 ARG A N 1
ATOM 1730 C CA . ARG A 1 216 ? -14.187 5.487 13.953 1.00 92.25 216 ARG A CA 1
ATOM 1731 C C . ARG A 1 216 ? -15.257 4.693 14.707 1.00 92.25 216 ARG A C 1
ATOM 1733 O O . ARG A 1 216 ? -15.096 4.460 15.899 1.00 92.25 216 ARG A O 1
ATOM 1740 N N . MET A 1 217 ? -16.317 4.276 14.021 1.00 93.62 217 MET A N 1
ATOM 1741 C CA . MET A 1 217 ? -17.388 3.480 14.618 1.00 93.62 217 MET A CA 1
ATOM 1742 C C . MET A 1 217 ? -16.860 2.153 15.160 1.00 93.62 217 MET A C 1
ATOM 1744 O O . MET A 1 217 ? -17.211 1.782 16.274 1.00 93.62 217 MET A O 1
ATOM 1748 N N . ALA A 1 218 ? -15.977 1.473 14.424 1.00 93.50 218 ALA A N 1
ATOM 1749 C CA . ALA A 1 218 ? -15.352 0.237 14.889 1.00 93.50 218 ALA A CA 1
ATOM 1750 C C . ALA A 1 218 ? -14.551 0.447 16.191 1.00 93.50 218 ALA A C 1
ATOM 1752 O O . ALA A 1 218 ? -14.687 -0.339 17.127 1.00 93.50 218 ALA A O 1
ATOM 1753 N N . PHE A 1 219 ? -13.802 1.550 16.300 1.00 91.69 219 PHE A N 1
ATOM 1754 C CA . PHE A 1 219 ? -13.093 1.913 17.535 1.00 91.69 219 PHE A CA 1
ATOM 1755 C C . PHE A 1 219 ? -14.036 2.199 18.709 1.00 91.69 219 PHE A C 1
ATOM 1757 O O . PHE A 1 219 ? -13.795 1.739 19.826 1.00 91.69 219 PHE A O 1
ATOM 1764 N N . GLU A 1 220 ? -15.108 2.958 18.476 1.00 92.50 220 GLU A N 1
ATOM 1765 C CA . GLU A 1 220 ? -16.100 3.267 19.513 1.00 92.50 220 GLU A CA 1
ATOM 1766 C C . GLU A 1 220 ? -16.824 1.995 19.987 1.00 92.50 220 GLU A C 1
ATOM 1768 O O . GLU A 1 220 ? -17.016 1.813 21.192 1.00 92.50 220 GLU A O 1
ATOM 1773 N N . MET A 1 221 ? -17.143 1.076 19.067 1.00 93.12 221 MET A N 1
ATOM 1774 C CA . MET A 1 221 ? -17.697 -0.243 19.388 1.00 93.12 221 MET A CA 1
ATOM 1775 C C . MET A 1 221 ? -16.727 -1.076 20.230 1.00 93.12 221 MET A C 1
ATOM 1777 O O . MET A 1 221 ? -17.132 -1.610 21.262 1.00 93.12 221 MET A O 1
ATOM 1781 N N . GLU A 1 222 ? -15.447 -1.151 19.846 1.00 92.31 222 GLU A N 1
ATOM 1782 C CA . GLU A 1 222 ? -14.433 -1.880 20.618 1.00 92.31 222 GLU A CA 1
ATOM 1783 C C . GLU A 1 222 ? -14.340 -1.341 22.047 1.00 92.31 222 GLU A C 1
ATOM 1785 O O . GLU A 1 222 ? -14.394 -2.100 23.018 1.00 92.31 222 GLU A O 1
ATOM 1790 N N . LYS A 1 223 ? -14.238 -0.015 22.179 1.00 91.50 223 LYS A N 1
ATOM 1791 C CA . LYS A 1 223 ? -14.149 0.658 23.474 1.00 91.50 223 LYS A CA 1
ATOM 1792 C C . LYS A 1 223 ? -15.368 0.350 24.339 1.00 91.50 223 LYS A C 1
ATOM 1794 O O . LYS A 1 223 ? -15.206 -0.038 25.494 1.00 91.50 223 LYS A O 1
ATOM 1799 N N . TYR A 1 224 ? -16.571 0.450 23.775 1.00 92.69 224 TYR A N 1
ATOM 1800 C CA . TYR A 1 224 ? -17.812 0.153 24.485 1.00 92.69 224 TYR A CA 1
ATOM 1801 C C . TYR A 1 224 ? -17.879 -1.308 24.953 1.00 92.69 224 TYR A C 1
ATOM 1803 O O . TYR A 1 224 ? -18.116 -1.571 26.134 1.00 92.69 224 TYR A O 1
ATOM 1811 N N . CYS A 1 225 ? -17.611 -2.268 24.062 1.00 91.12 225 CYS A N 1
ATOM 1812 C CA . CYS A 1 225 ? -17.622 -3.692 24.402 1.00 91.12 225 CYS A CA 1
ATOM 1813 C C . CYS A 1 225 ? -16.610 -4.033 25.510 1.00 91.12 225 CYS A C 1
ATOM 1815 O O . CYS A 1 225 ? -16.866 -4.900 26.344 1.00 91.12 225 CYS A O 1
ATOM 1817 N N . ARG A 1 226 ? -15.470 -3.343 25.565 1.00 89.38 226 ARG A N 1
ATOM 1818 C CA . ARG A 1 226 ? -14.469 -3.567 26.612 1.00 89.38 226 ARG A CA 1
ATOM 1819 C C . ARG A 1 226 ? -14.805 -2.896 27.931 1.00 89.38 226 ARG A C 1
ATOM 1821 O O . ARG A 1 226 ? -14.802 -3.556 28.964 1.00 89.38 226 ARG A O 1
ATOM 1828 N N . GLU A 1 227 ? -15.027 -1.586 27.902 1.00 91.56 227 GLU A N 1
ATOM 1829 C CA . GLU A 1 227 ? -15.134 -0.768 29.112 1.00 91.56 227 GLU A CA 1
ATOM 1830 C C . GLU A 1 227 ? -16.483 -0.954 29.802 1.00 91.56 227 GLU A C 1
ATOM 1832 O O . GLU A 1 227 ? -16.543 -0.983 31.028 1.00 91.56 227 GLU A O 1
ATOM 1837 N N . ILE A 1 228 ? -17.557 -1.109 29.023 1.00 92.19 228 ILE A N 1
ATOM 1838 C CA . ILE A 1 228 ? -18.919 -1.204 29.557 1.00 92.19 228 ILE A CA 1
ATOM 1839 C C . ILE A 1 228 ? -19.340 -2.661 29.732 1.00 92.19 228 ILE A C 1
ATOM 1841 O O . ILE A 1 228 ? -19.886 -3.016 30.774 1.00 92.19 228 ILE A O 1
ATOM 1845 N N . MET A 1 229 ? -19.066 -3.516 28.741 1.00 89.81 229 MET A N 1
ATOM 1846 C CA . MET A 1 229 ? -19.500 -4.922 28.773 1.00 89.81 229 MET A CA 1
ATOM 1847 C C . MET A 1 229 ? -18.453 -5.876 29.372 1.00 89.81 229 MET A C 1
ATOM 1849 O O . MET A 1 229 ? -18.744 -7.054 29.565 1.00 89.81 229 MET A O 1
ATOM 1853 N N . GLY A 1 230 ? -17.238 -5.402 29.672 1.00 88.62 230 GLY A N 1
ATOM 1854 C CA . GLY A 1 230 ? -16.185 -6.220 30.284 1.00 88.62 230 GLY A CA 1
ATOM 1855 C C . GLY A 1 230 ? -15.613 -7.310 29.368 1.00 88.62 230 GLY A C 1
ATOM 1856 O O . GLY A 1 230 ? -15.046 -8.293 29.856 1.00 88.62 230 GLY A O 1
ATOM 1857 N N . ALA A 1 231 ? -15.755 -7.176 28.044 1.00 86.44 231 ALA A N 1
ATOM 1858 C CA . ALA A 1 231 ? -15.272 -8.174 27.096 1.00 86.44 231 ALA A CA 1
ATOM 1859 C C . ALA A 1 231 ? -13.735 -8.261 27.121 1.00 86.44 231 ALA A C 1
ATOM 1861 O O . ALA A 1 231 ? -13.033 -7.313 26.770 1.00 86.44 231 ALA A O 1
ATOM 1862 N N . SER A 1 232 ? -13.208 -9.421 27.520 1.00 80.94 232 SER A N 1
ATOM 1863 C CA . SER A 1 232 ? -11.766 -9.663 27.698 1.00 80.94 232 SER A CA 1
ATOM 1864 C C . SER A 1 232 ? -11.268 -10.946 27.021 1.00 80.94 232 SER A C 1
ATOM 1866 O O . SER A 1 232 ? -10.178 -11.416 27.303 1.00 80.94 232 SER A O 1
ATOM 1868 N N . ASN A 1 233 ? -12.040 -11.550 26.114 1.00 82.75 233 ASN A N 1
ATOM 1869 C CA . ASN A 1 233 ? -11.604 -12.738 25.366 1.00 82.75 233 ASN A CA 1
ATOM 1870 C C . ASN A 1 233 ? -12.243 -12.803 23.969 1.00 82.75 233 ASN A C 1
ATOM 1872 O O . ASN A 1 233 ? -12.784 -13.827 23.559 1.00 82.75 233 ASN A O 1
ATOM 1876 N N . TYR A 1 234 ? -12.261 -11.670 23.266 1.00 81.94 234 TYR A N 1
ATOM 1877 C CA . TYR A 1 234 ? -12.838 -11.569 21.920 1.00 81.94 234 TYR A CA 1
ATOM 1878 C C . TYR A 1 234 ? -11.783 -11.569 20.805 1.00 81.94 234 TYR A C 1
ATOM 1880 O O . TYR A 1 234 ? -12.128 -11.582 19.623 1.00 81.94 234 TYR A O 1
ATOM 1888 N N . THR A 1 235 ? -10.503 -11.569 21.176 1.00 83.69 235 THR A N 1
ATOM 1889 C CA . THR A 1 235 ? -9.380 -11.471 20.249 1.00 83.69 235 THR A CA 1
ATOM 1890 C C . THR A 1 235 ? -9.168 -12.792 19.513 1.00 83.69 235 THR A C 1
ATOM 1892 O O . THR A 1 235 ? -8.657 -13.771 20.054 1.00 83.69 235 THR A O 1
ATOM 1895 N N . ILE A 1 236 ? -9.526 -12.814 18.233 1.00 85.81 236 ILE A N 1
ATOM 1896 C CA . ILE A 1 236 ? -9.162 -13.861 17.283 1.00 85.81 236 ILE A CA 1
ATOM 1897 C C . ILE A 1 236 ? -7.645 -13.846 17.069 1.00 85.81 236 ILE A C 1
ATOM 1899 O O . ILE A 1 236 ? -7.094 -12.907 16.490 1.00 85.81 236 ILE A O 1
ATOM 1903 N N . LYS A 1 237 ? -6.983 -14.937 17.476 1.00 84.81 237 LYS A N 1
ATOM 1904 C CA . LYS A 1 237 ? -5.532 -15.144 17.318 1.00 84.81 237 LYS A CA 1
ATOM 1905 C C . LYS A 1 237 ? -5.061 -14.966 15.874 1.00 84.81 237 LYS A C 1
ATOM 1907 O O . LYS A 1 237 ? -4.043 -14.330 15.629 1.00 84.81 237 LYS A O 1
ATOM 1912 N N . PHE A 1 238 ? -5.836 -15.492 14.923 1.00 81.56 238 PHE A N 1
ATOM 1913 C CA . PHE A 1 238 ? -5.535 -15.399 13.496 1.00 81.56 238 PHE A CA 1
ATOM 1914 C C . PHE A 1 238 ? -5.424 -13.949 13.012 1.00 81.56 238 PHE A C 1
ATOM 1916 O O . PHE A 1 238 ? -4.533 -13.652 12.226 1.00 81.56 238 PHE A O 1
ATOM 1923 N N . LEU A 1 239 ? -6.263 -13.033 13.514 1.00 82.00 239 LEU A N 1
ATOM 1924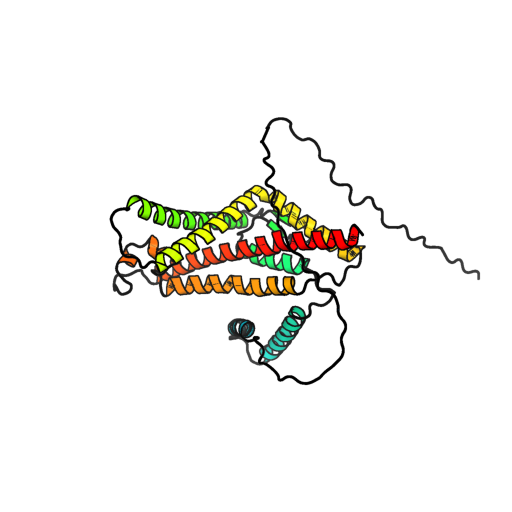 C CA . LEU A 1 239 ? -6.218 -11.634 13.089 1.00 82.00 239 LEU A CA 1
ATOM 1925 C C . LEU A 1 239 ? -4.947 -10.932 13.572 1.00 82.00 239 LEU A C 1
ATOM 1927 O O . LEU A 1 239 ? -4.307 -10.223 12.804 1.00 82.00 239 LEU A O 1
ATOM 1931 N N . VAL A 1 240 ? -4.560 -11.167 14.828 1.00 85.06 2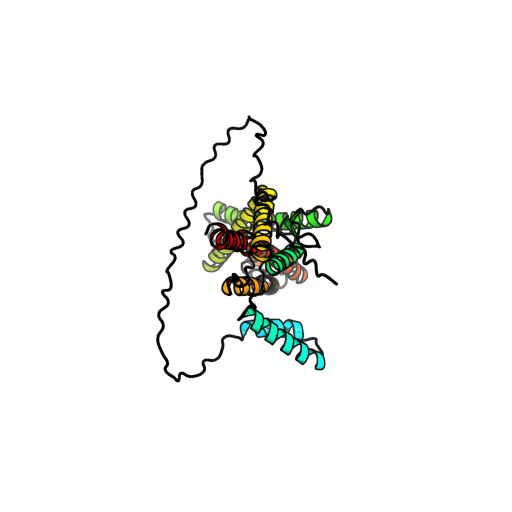40 VAL A N 1
ATOM 1932 C CA . VAL A 1 240 ? -3.316 -10.618 15.387 1.00 85.06 240 VAL A CA 1
ATOM 1933 C C . VAL A 1 240 ? -2.118 -11.135 14.592 1.00 85.06 240 VAL A C 1
ATOM 1935 O O . VAL A 1 240 ? -1.281 -10.350 14.157 1.00 85.06 240 VAL A O 1
ATOM 1938 N N . TRP A 1 241 ? -2.080 -12.443 14.331 1.00 84.50 241 TRP A N 1
ATOM 1939 C CA . TRP A 1 241 ? -1.018 -13.057 13.539 1.00 84.50 241 TRP A CA 1
ATOM 1940 C C . TRP A 1 241 ? -0.964 -12.520 12.107 1.00 84.50 241 TRP A C 1
ATOM 1942 O O . TRP A 1 241 ? 0.115 -12.191 11.618 1.00 84.50 241 TRP A O 1
ATOM 1952 N N . PHE A 1 242 ? -2.121 -12.369 11.459 1.00 82.81 242 PHE A N 1
ATOM 1953 C CA . PHE A 1 242 ? -2.229 -11.781 10.130 1.00 82.81 242 PHE A CA 1
ATOM 1954 C C . PHE A 1 242 ? -1.674 -10.356 10.112 1.00 82.81 242 PHE A C 1
ATOM 1956 O O . PHE A 1 242 ? -0.798 -10.065 9.308 1.00 82.81 242 PHE A O 1
ATOM 1963 N N . CYS A 1 243 ? -2.105 -9.486 11.028 1.00 82.38 243 CYS A N 1
ATOM 1964 C CA . CYS A 1 243 ? -1.610 -8.113 11.107 1.00 82.38 243 CYS A CA 1
ATOM 1965 C C . CYS A 1 243 ? -0.096 -8.029 11.351 1.00 82.38 243 CYS A C 1
ATOM 1967 O O . CYS A 1 243 ? 0.537 -7.108 10.843 1.00 82.38 243 CYS A O 1
ATOM 1969 N N . GLU A 1 244 ? 0.487 -8.963 12.106 1.00 83.44 244 GLU A N 1
ATOM 1970 C CA . GLU A 1 244 ? 1.935 -9.008 12.328 1.00 83.44 244 GLU A CA 1
ATOM 1971 C C . GLU A 1 244 ? 2.715 -9.517 11.117 1.00 83.44 244 GLU A C 1
ATOM 1973 O O . GLU A 1 244 ? 3.688 -8.883 10.711 1.00 83.44 244 GLU A O 1
ATOM 1978 N N . LEU A 1 245 ? 2.271 -10.607 10.485 1.00 83.88 245 LEU A N 1
ATOM 1979 C CA . LEU A 1 245 ? 2.861 -11.069 9.223 1.00 83.88 245 LEU A CA 1
ATOM 1980 C C . LEU A 1 245 ? 2.814 -9.994 8.151 1.00 83.88 245 LEU A C 1
ATOM 1982 O O . LEU A 1 245 ? 3.745 -9.817 7.368 1.00 83.88 245 LEU A O 1
ATOM 1986 N N . VAL A 1 246 ? 1.714 -9.261 8.142 1.00 82.69 246 VAL A N 1
ATOM 1987 C CA . VAL A 1 246 ? 1.484 -8.203 7.193 1.00 82.69 246 VAL A CA 1
ATOM 1988 C C . VAL A 1 246 ? 2.559 -7.104 7.292 1.00 82.69 246 VAL A C 1
ATOM 1990 O O . VAL A 1 246 ? 2.963 -6.555 6.264 1.00 82.69 246 VAL A O 1
ATOM 1993 N N . LYS A 1 247 ? 3.118 -6.850 8.486 1.00 79.44 247 LYS A N 1
ATOM 1994 C CA . LYS A 1 247 ? 4.225 -5.894 8.652 1.00 79.44 247 LYS A CA 1
ATOM 1995 C C . LYS A 1 247 ? 5.462 -6.291 7.851 1.00 79.44 247 LYS A C 1
ATOM 1997 O O . LYS A 1 247 ? 6.089 -5.447 7.219 1.00 79.44 247 LYS A O 1
ATOM 2002 N N . ILE A 1 248 ? 5.777 -7.581 7.847 1.00 80.12 248 ILE A N 1
ATOM 2003 C CA . ILE A 1 248 ? 6.917 -8.152 7.121 1.00 80.12 248 ILE A CA 1
ATOM 2004 C C . ILE A 1 248 ? 6.666 -8.076 5.615 1.00 80.12 248 ILE A C 1
ATOM 2006 O O . ILE A 1 248 ? 7.532 -7.675 4.833 1.00 80.12 248 ILE A O 1
ATOM 2010 N N . THR A 1 249 ? 5.429 -8.360 5.201 1.00 80.81 249 THR A N 1
ATOM 2011 C CA . THR A 1 249 ? 5.045 -8.276 3.789 1.00 80.81 249 THR A CA 1
ATOM 2012 C C . THR A 1 249 ? 5.057 -6.856 3.219 1.00 80.81 249 THR A C 1
ATOM 2014 O O . THR A 1 249 ? 4.967 -6.723 2.008 1.00 80.81 249 THR A O 1
ATOM 2017 N N . PHE A 1 250 ? 5.208 -5.792 4.018 1.00 80.69 250 PHE A N 1
ATOM 2018 C CA . PHE A 1 250 ? 5.432 -4.445 3.474 1.00 80.69 250 PHE A CA 1
ATOM 2019 C C . PHE A 1 250 ? 6.820 -4.277 2.870 1.00 80.69 250 PHE A C 1
ATOM 2021 O O . PHE A 1 250 ? 6.988 -3.717 1.781 1.00 80.69 250 PHE A O 1
ATOM 2028 N N . PHE A 1 251 ? 7.828 -4.721 3.617 1.00 85.12 251 PHE A N 1
ATOM 2029 C CA . PHE A 1 251 ? 9.221 -4.449 3.299 1.00 85.12 251 PHE A CA 1
ATOM 2030 C C . PHE A 1 251 ? 9.742 -5.425 2.267 1.00 85.12 251 PHE A C 1
ATOM 2032 O O . PHE A 1 251 ? 10.454 -5.015 1.354 1.00 85.12 251 PHE A O 1
ATOM 2039 N N . LEU A 1 252 ? 9.345 -6.693 2.359 1.00 89.19 252 LEU A N 1
ATOM 2040 C CA . LEU A 1 252 ? 9.913 -7.723 1.507 1.00 89.19 252 LEU A CA 1
ATOM 2041 C C . LEU A 1 252 ? 9.640 -7.492 0.004 1.00 89.19 252 LEU A C 1
ATOM 2043 O O . LEU A 1 252 ? 10.611 -7.480 -0.751 1.00 89.19 252 LEU A O 1
ATOM 2047 N N . PRO A 1 253 ? 8.403 -7.220 -0.467 1.00 89.69 253 PRO A N 1
ATOM 2048 C CA . PRO A 1 253 ? 8.146 -6.918 -1.877 1.00 89.69 253 PRO A CA 1
ATOM 2049 C C . PRO A 1 253 ? 8.826 -5.623 -2.324 1.00 89.69 253 PRO A C 1
ATOM 2051 O O . PRO A 1 253 ? 9.386 -5.567 -3.413 1.00 89.69 253 PRO A O 1
ATOM 2054 N N . THR A 1 254 ? 8.836 -4.604 -1.462 1.00 91.62 254 THR A N 1
ATOM 2055 C CA . THR A 1 254 ? 9.499 -3.317 -1.714 1.00 91.62 254 THR A CA 1
ATOM 2056 C C . THR A 1 254 ? 10.994 -3.502 -1.977 1.00 91.62 254 THR A C 1
ATOM 2058 O O . THR A 1 254 ? 11.518 -3.035 -2.989 1.00 91.62 254 THR A O 1
ATOM 2061 N N . LEU A 1 255 ? 11.687 -4.210 -1.080 1.00 93.06 255 LEU A N 1
ATOM 2062 C CA . LEU A 1 255 ? 13.119 -4.480 -1.184 1.00 93.06 255 LEU A CA 1
ATOM 2063 C C . LEU A 1 255 ? 13.427 -5.422 -2.347 1.00 93.06 255 LEU A C 1
ATOM 2065 O O . LEU A 1 255 ? 14.389 -5.185 -3.074 1.00 93.06 255 LEU A O 1
ATOM 2069 N N . ALA A 1 256 ? 12.599 -6.449 -2.555 1.00 92.38 256 ALA A N 1
ATOM 2070 C CA . ALA A 1 256 ? 12.757 -7.390 -3.656 1.00 92.38 256 ALA A CA 1
ATOM 2071 C C . ALA A 1 256 ? 12.629 -6.692 -5.014 1.00 92.38 256 ALA A C 1
ATOM 2073 O O . ALA A 1 256 ? 13.499 -6.868 -5.861 1.00 92.38 256 ALA A O 1
ATOM 2074 N N . VAL A 1 257 ? 11.603 -5.859 -5.217 1.00 91.75 257 VAL A N 1
ATOM 2075 C CA . VAL A 1 257 ? 11.421 -5.133 -6.482 1.00 91.75 257 VAL A CA 1
ATOM 2076 C C . VAL A 1 257 ? 12.496 -4.065 -6.672 1.00 91.75 257 VAL A C 1
ATOM 2078 O O . VAL A 1 257 ? 13.025 -3.934 -7.775 1.00 91.75 257 VAL A O 1
ATOM 2081 N N . CYS A 1 258 ? 12.873 -3.342 -5.615 1.00 94.19 258 CYS A N 1
ATOM 2082 C CA . CYS A 1 258 ? 13.971 -2.378 -5.673 1.00 94.19 258 CYS A CA 1
ATOM 2083 C C . CYS A 1 258 ? 15.283 -3.062 -6.091 1.00 94.19 258 CYS A C 1
ATOM 2085 O O . CYS A 1 258 ? 15.899 -2.672 -7.082 1.00 94.19 258 CYS A O 1
ATOM 2087 N N . GLY A 1 259 ? 15.668 -4.139 -5.397 1.00 93.25 259 GLY A N 1
ATOM 2088 C CA . GLY A 1 259 ? 16.871 -4.913 -5.700 1.00 93.25 259 GLY A CA 1
ATOM 2089 C C . GLY A 1 259 ? 16.836 -5.528 -7.098 1.00 93.25 259 GLY A C 1
ATOM 2090 O O . GLY A 1 259 ? 17.799 -5.387 -7.850 1.00 93.25 259 GLY A O 1
ATOM 2091 N N . LEU A 1 260 ? 15.706 -6.129 -7.486 1.00 91.06 260 LEU A N 1
ATOM 2092 C CA . LEU A 1 260 ? 15.514 -6.690 -8.822 1.00 91.06 260 LEU A CA 1
ATOM 2093 C C . LEU A 1 260 ? 15.647 -5.616 -9.903 1.00 91.06 260 LEU A C 1
ATOM 2095 O O . LEU A 1 260 ? 16.285 -5.857 -10.915 1.00 91.06 260 LEU A O 1
ATOM 2099 N N . THR A 1 261 ? 15.128 -4.414 -9.678 1.00 90.75 261 THR A N 1
ATOM 2100 C CA . THR A 1 261 ? 15.215 -3.309 -10.642 1.00 90.75 261 THR A CA 1
ATOM 2101 C C . THR A 1 261 ? 16.620 -2.718 -10.734 1.00 90.75 261 THR A C 1
ATOM 2103 O O . THR A 1 261 ? 17.001 -2.221 -11.788 1.00 90.75 261 THR A O 1
ATOM 2106 N N . VAL A 1 262 ? 17.420 -2.765 -9.667 1.00 90.62 262 VAL A N 1
ATOM 2107 C CA . VAL A 1 262 ? 18.823 -2.319 -9.712 1.00 90.62 262 VAL A CA 1
ATOM 2108 C C . VAL A 1 262 ? 19.703 -3.357 -10.410 1.00 90.62 262 VAL A C 1
ATOM 2110 O O . VAL A 1 262 ? 20.533 -3.000 -11.250 1.00 90.62 262 VAL A O 1
ATOM 2113 N N . ILE A 1 263 ? 19.516 -4.637 -10.072 1.00 90.75 263 ILE A N 1
ATOM 2114 C CA . ILE A 1 263 ? 20.321 -5.750 -10.590 1.00 90.75 263 ILE A CA 1
ATOM 2115 C C . ILE A 1 263 ? 19.885 -6.133 -12.004 1.00 90.75 263 ILE A C 1
ATOM 2117 O O . ILE A 1 263 ? 20.734 -6.521 -12.790 1.00 90.75 263 ILE A O 1
ATOM 2121 N N . LEU A 1 264 ? 18.597 -6.013 -12.330 1.00 89.00 264 LEU A N 1
ATOM 2122 C CA . LEU A 1 264 ? 17.967 -6.398 -13.596 1.00 89.00 264 LEU A CA 1
ATOM 2123 C C . LEU A 1 264 ? 16.899 -5.360 -14.045 1.00 89.00 264 LEU A C 1
ATOM 2125 O O . LEU A 1 264 ? 15.730 -5.706 -14.212 1.00 89.00 264 LEU A O 1
ATOM 2129 N N . PRO A 1 265 ? 17.258 -4.083 -14.309 1.00 85.00 265 PRO A N 1
ATOM 2130 C CA . PRO A 1 265 ? 16.349 -3.018 -14.770 1.00 85.00 265 PRO A CA 1
ATOM 2131 C C . PRO A 1 265 ? 15.563 -3.300 -16.054 1.00 85.00 265 PRO A C 1
ATOM 2133 O O . PRO A 1 265 ? 14.671 -2.517 -16.377 1.00 85.00 265 PRO A O 1
ATOM 2136 N N . CYS A 1 266 ? 15.870 -4.366 -16.795 1.00 84.44 266 CYS A N 1
ATOM 2137 C CA . CYS A 1 266 ? 15.155 -4.746 -18.016 1.00 84.44 266 CYS A CA 1
ATOM 2138 C C . CYS A 1 266 ? 14.194 -5.931 -17.813 1.00 84.44 266 CYS A C 1
ATOM 2140 O O . CYS A 1 266 ? 13.496 -6.310 -18.749 1.00 84.44 266 CYS A O 1
ATOM 2142 N N . THR A 1 267 ? 14.138 -6.519 -16.616 1.00 84.81 267 THR A N 1
ATOM 2143 C CA . THR A 1 267 ? 13.236 -7.632 -16.302 1.00 84.81 267 THR A CA 1
ATOM 2144 C C . THR A 1 267 ? 11.937 -7.098 -15.681 1.00 84.81 267 THR A C 1
ATOM 2146 O O . THR A 1 267 ? 11.999 -6.217 -14.822 1.00 84.81 267 THR A O 1
ATOM 2149 N N . PRO A 1 268 ? 10.748 -7.613 -16.063 1.00 81.19 268 PRO A N 1
ATOM 2150 C CA . PRO A 1 268 ? 9.492 -7.270 -15.384 1.00 81.19 268 PRO A CA 1
ATOM 2151 C C . PRO A 1 268 ? 9.611 -7.461 -13.856 1.00 81.19 268 PRO A C 1
ATOM 2153 O O . PRO A 1 268 ? 10.241 -8.437 -13.440 1.00 81.19 268 PRO A O 1
ATOM 2156 N N . PRO A 1 269 ? 9.032 -6.597 -12.994 1.00 77.69 269 PRO A N 1
ATOM 2157 C CA . PRO A 1 269 ? 8.053 -5.525 -13.241 1.00 77.69 269 PRO A CA 1
ATOM 2158 C C . PRO A 1 269 ? 8.612 -4.196 -13.756 1.00 77.69 269 PRO A C 1
ATOM 2160 O O . PRO A 1 269 ? 7.831 -3.260 -13.896 1.00 77.69 269 PRO A O 1
ATOM 2163 N N . SER A 1 270 ? 9.921 -4.066 -13.982 1.00 83.62 270 SER A N 1
ATOM 2164 C CA . SER A 1 270 ? 10.526 -2.743 -14.127 1.00 83.62 270 SER A CA 1
ATOM 2165 C C . SER A 1 270 ? 9.912 -1.922 -15.274 1.00 83.62 270 SER A C 1
ATOM 2167 O O . SER A 1 270 ? 9.832 -2.349 -16.433 1.00 83.62 270 SER A O 1
ATOM 2169 N N . LEU A 1 271 ? 9.566 -0.671 -14.982 1.00 86.75 271 LEU A N 1
ATOM 2170 C CA . LEU A 1 271 ? 9.211 0.339 -15.975 1.00 86.75 271 LEU A CA 1
ATOM 2171 C C . LEU A 1 271 ? 10.368 0.589 -16.944 1.00 86.75 271 LEU A C 1
ATOM 2173 O O . LEU A 1 271 ? 10.136 1.012 -18.076 1.00 86.75 271 LEU A O 1
ATOM 2177 N N . GLY A 1 272 ? 11.606 0.286 -16.538 1.00 83.94 272 GLY A N 1
ATOM 2178 C CA . GLY A 1 272 ? 12.782 0.312 -17.405 1.00 83.94 272 GLY A CA 1
ATOM 2179 C C . GLY A 1 272 ? 12.594 -0.525 -18.672 1.00 83.94 272 GLY A C 1
ATOM 2180 O O . GLY A 1 272 ? 12.876 -0.032 -19.760 1.00 83.94 272 GLY A O 1
ATOM 2181 N N . ASN A 1 273 ? 12.005 -1.722 -18.569 1.00 82.12 273 ASN A N 1
ATOM 2182 C CA . ASN A 1 273 ? 11.719 -2.585 -19.725 1.00 82.12 273 ASN A CA 1
ATOM 2183 C C . ASN A 1 273 ? 10.682 -1.985 -20.703 1.00 82.12 273 ASN A C 1
ATOM 2185 O O . ASN A 1 273 ? 10.585 -2.380 -21.870 1.00 82.12 273 ASN A O 1
ATOM 2189 N N . ILE A 1 274 ? 9.860 -1.046 -20.232 1.00 84.50 274 ILE A N 1
ATOM 2190 C CA . ILE A 1 274 ? 8.802 -0.407 -21.025 1.00 84.50 274 ILE A CA 1
ATOM 2191 C C . ILE A 1 274 ? 9.277 0.931 -21.606 1.00 84.50 274 ILE A C 1
ATOM 2193 O O . ILE A 1 274 ? 8.978 1.243 -22.762 1.00 84.50 274 ILE A O 1
ATOM 2197 N N . LEU A 1 275 ? 9.979 1.732 -20.802 1.00 85.62 275 LEU A N 1
ATOM 2198 C CA . LEU A 1 275 ? 10.355 3.109 -21.122 1.00 85.62 275 LEU A CA 1
ATOM 2199 C C . LEU A 1 275 ? 11.695 3.216 -21.844 1.00 85.62 275 LEU A C 1
ATOM 2201 O O . LEU A 1 275 ? 11.842 4.079 -22.708 1.00 85.62 275 LEU A O 1
ATOM 2205 N N . LEU A 1 276 ? 12.665 2.370 -21.496 1.00 81.69 276 LEU A N 1
ATOM 2206 C CA . LEU A 1 276 ? 14.022 2.477 -22.018 1.00 81.69 276 LEU A CA 1
ATOM 2207 C C . LEU A 1 276 ? 14.146 1.587 -23.252 1.00 81.69 276 LEU A C 1
ATOM 2209 O O . LEU A 1 276 ? 14.144 0.360 -23.161 1.00 81.69 276 LEU A O 1
ATOM 2213 N N . SER A 1 277 ? 14.275 2.216 -24.421 1.00 69.06 277 SER A N 1
ATOM 2214 C CA . SER A 1 277 ? 14.543 1.520 -25.686 1.00 69.06 277 SER A CA 1
ATOM 2215 C C . SER A 1 277 ? 15.799 0.654 -25.608 1.00 69.06 277 SER A C 1
ATOM 2217 O O . SER A 1 277 ? 15.851 -0.409 -26.218 1.00 69.06 277 SER A O 1
ATOM 2219 N N . ASP A 1 278 ? 16.777 1.072 -24.807 1.00 66.62 278 ASP A N 1
ATOM 2220 C CA . ASP A 1 278 ? 18.072 0.403 -24.676 1.00 66.62 278 ASP A CA 1
ATOM 2221 C C . ASP A 1 278 ? 17.957 -0.953 -23.969 1.00 66.62 278 ASP A C 1
ATOM 2223 O O . ASP A 1 278 ? 18.715 -1.873 -24.273 1.00 66.62 278 ASP A O 1
ATOM 2227 N N . CYS A 1 279 ? 16.944 -1.131 -23.112 1.00 72.56 279 CYS A N 1
ATOM 2228 C CA . CYS A 1 279 ? 16.646 -2.426 -22.498 1.00 72.56 279 CYS A CA 1
ATOM 2229 C C . CYS A 1 279 ? 16.168 -3.476 -23.512 1.00 72.56 279 CYS A C 1
ATOM 2231 O O . CYS A 1 279 ? 16.273 -4.670 -23.245 1.00 72.56 279 CYS A O 1
ATOM 2233 N N . GLN A 1 280 ? 15.687 -3.063 -24.689 1.00 62.72 280 GLN A N 1
ATOM 2234 C CA . GLN A 1 280 ? 15.252 -3.995 -25.735 1.00 62.72 280 GLN A CA 1
ATOM 2235 C C . GLN A 1 280 ? 16.429 -4.655 -26.469 1.00 62.72 280 GLN A C 1
ATOM 2237 O O . GLN A 1 280 ? 16.226 -5.642 -27.170 1.00 62.72 280 GLN A O 1
ATOM 2242 N N . ALA A 1 281 ? 17.648 -4.124 -26.324 1.00 57.28 281 ALA A N 1
ATOM 2243 C CA . ALA A 1 281 ? 18.814 -4.537 -27.103 1.00 57.28 281 ALA A CA 1
ATOM 2244 C C . ALA A 1 281 ? 19.813 -5.437 -26.346 1.00 57.28 281 ALA A C 1
ATOM 2246 O O . ALA A 1 281 ? 20.853 -5.790 -26.907 1.00 57.28 281 ALA A O 1
ATOM 2247 N N . GLY A 1 282 ? 19.494 -5.824 -25.107 1.00 55.44 282 GLY A N 1
ATOM 2248 C CA . GLY A 1 282 ? 20.289 -6.744 -24.291 1.00 55.44 282 GLY A CA 1
ATOM 2249 C C . GLY A 1 282 ? 21.072 -6.074 -23.155 1.00 55.44 282 GLY A C 1
ATOM 2250 O O . GLY A 1 282 ? 21.483 -4.920 -23.238 1.00 55.44 282 GLY A O 1
ATOM 2251 N N . TRP A 1 283 ? 21.272 -6.847 -22.085 1.00 58.53 283 TRP A N 1
ATOM 2252 C CA . TRP A 1 283 ? 21.842 -6.447 -20.790 1.00 58.53 283 TRP A CA 1
ATOM 2253 C C . TRP A 1 283 ? 23.289 -5.926 -20.841 1.00 58.53 283 TRP A C 1
ATOM 2255 O O . TRP A 1 283 ? 23.683 -5.096 -20.025 1.00 58.53 283 TRP A O 1
ATOM 2265 N N . GLU A 1 284 ? 24.083 -6.425 -21.787 1.00 57.41 284 GLU A N 1
ATOM 2266 C CA . GLU A 1 284 ? 25.550 -6.368 -21.726 1.00 57.41 284 GLU A CA 1
ATOM 2267 C C . GLU A 1 284 ? 26.177 -5.228 -22.532 1.00 57.41 284 GLU A C 1
ATOM 2269 O O . GLU A 1 284 ? 27.397 -5.187 -22.694 1.00 57.41 284 GLU A O 1
ATOM 2274 N N . ARG A 1 285 ? 25.383 -4.289 -23.061 1.00 64.50 285 ARG A N 1
ATOM 2275 C CA . ARG A 1 285 ? 25.980 -3.193 -23.828 1.00 64.50 285 ARG A CA 1
ATOM 2276 C C . ARG A 1 285 ? 26.790 -2.267 -22.907 1.00 64.50 285 ARG A C 1
ATOM 2278 O O . ARG A 1 285 ? 26.230 -1.754 -21.936 1.00 64.50 285 ARG A O 1
ATOM 2285 N N . PRO A 1 286 ? 28.073 -2.004 -23.225 1.00 56.12 286 PRO A N 1
ATOM 2286 C CA . PRO A 1 286 ? 28.929 -1.115 -22.436 1.00 56.12 286 PRO A CA 1
ATOM 2287 C C . PRO A 1 286 ? 28.435 0.343 -22.414 1.00 56.12 286 PRO A C 1
ATOM 2289 O O . PRO A 1 286 ? 28.752 1.062 -21.473 1.00 56.12 286 PRO A O 1
ATOM 2292 N N . ASP A 1 287 ? 27.579 0.737 -23.364 1.00 66.69 287 ASP A N 1
ATOM 2293 C CA . ASP A 1 287 ? 26.893 2.042 -23.403 1.00 66.69 287 ASP A CA 1
ATOM 2294 C C . ASP A 1 287 ? 25.501 2.024 -22.731 1.00 66.69 287 ASP A C 1
ATOM 2296 O O . ASP A 1 287 ? 24.636 2.846 -23.028 1.00 66.69 287 ASP A O 1
ATOM 2300 N N . GLY A 1 288 ? 25.238 1.036 -21.871 1.00 70.38 288 GLY A N 1
ATOM 2301 C CA . GLY A 1 288 ? 23.946 0.849 -21.213 1.00 70.38 288 GLY A CA 1
ATOM 2302 C C . GLY A 1 288 ? 23.602 1.899 -20.146 1.00 70.38 288 GLY A C 1
ATOM 2303 O O . GLY A 1 288 ? 24.348 2.830 -19.851 1.00 70.38 288 GLY A O 1
ATOM 2304 N N . ILE A 1 289 ? 22.436 1.707 -19.522 1.00 82.75 289 ILE A N 1
ATOM 2305 C CA . ILE A 1 289 ? 21.879 2.573 -18.470 1.00 82.75 289 ILE A CA 1
ATOM 2306 C C . ILE A 1 289 ? 22.913 2.814 -17.361 1.00 82.75 289 ILE A C 1
ATOM 2308 O O . ILE A 1 289 ? 23.453 1.863 -16.785 1.00 82.75 289 ILE A O 1
ATOM 2312 N N . SER A 1 290 ? 23.136 4.084 -17.010 1.00 88.56 290 SER A N 1
ATOM 2313 C CA . SER A 1 290 ? 24.078 4.458 -15.950 1.00 88.56 290 SER A CA 1
ATOM 2314 C C . SER A 1 290 ? 23.672 3.865 -14.594 1.00 88.56 290 SER A C 1
ATOM 2316 O O . SER A 1 290 ? 22.486 3.731 -14.288 1.00 88.56 290 SER A O 1
ATOM 2318 N N . VAL A 1 291 ? 24.645 3.550 -13.731 1.00 88.06 291 VAL A N 1
ATOM 2319 C CA . VAL A 1 291 ? 24.379 2.998 -12.385 1.00 88.06 291 VAL A CA 1
ATOM 2320 C C . VAL A 1 291 ? 23.427 3.898 -11.587 1.00 88.06 291 VAL A C 1
ATOM 2322 O O . VAL A 1 291 ? 22.502 3.404 -10.947 1.00 88.06 291 VAL A O 1
ATOM 2325 N N . THR A 1 292 ? 23.584 5.220 -11.692 1.00 91.00 292 THR A N 1
ATOM 2326 C CA . THR A 1 292 ? 22.699 6.194 -11.041 1.00 91.00 292 THR A CA 1
ATOM 2327 C C . THR A 1 292 ? 21.255 6.071 -11.523 1.00 91.00 292 THR A C 1
ATOM 2329 O O . THR A 1 292 ? 20.340 6.071 -10.703 1.00 91.00 292 THR A O 1
ATOM 2332 N N . GLN A 1 293 ? 21.024 5.909 -12.830 1.00 89.94 293 GLN A N 1
ATOM 2333 C CA . GLN A 1 293 ? 19.679 5.680 -13.367 1.00 89.94 293 GLN A CA 1
ATOM 2334 C C . GLN A 1 293 ? 19.085 4.356 -12.871 1.00 89.94 293 GLN A C 1
ATOM 2336 O O . GLN A 1 293 ? 17.904 4.329 -12.537 1.00 89.94 293 GLN A O 1
ATOM 2341 N N . LYS 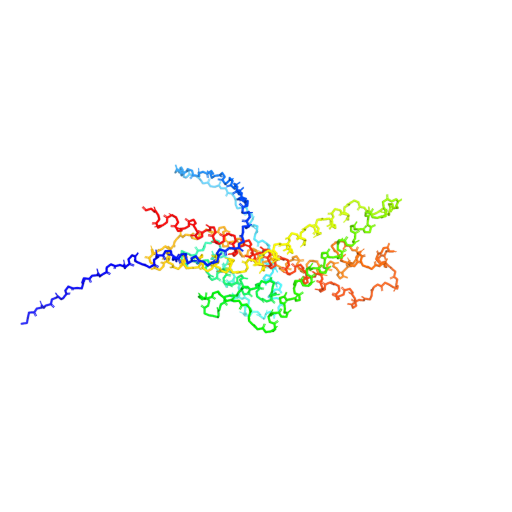A 1 294 ? 19.887 3.284 -12.757 1.00 90.31 294 LYS A N 1
ATOM 2342 C CA . LYS A 1 294 ? 19.427 1.999 -12.193 1.00 90.31 294 LYS A CA 1
ATOM 2343 C C . LYS A 1 294 ? 18.975 2.151 -10.740 1.00 90.31 294 LYS A C 1
ATOM 2345 O O . LYS A 1 294 ? 17.907 1.666 -10.382 1.00 90.31 294 LYS A O 1
ATOM 2350 N N . ILE A 1 295 ? 19.752 2.866 -9.921 1.00 92.88 295 ILE A N 1
ATOM 2351 C CA . ILE A 1 295 ? 19.412 3.142 -8.516 1.00 92.88 295 ILE A CA 1
ATOM 2352 C C . ILE A 1 295 ? 18.139 3.989 -8.421 1.00 92.88 295 ILE A C 1
ATOM 2354 O O . ILE A 1 295 ? 17.242 3.648 -7.656 1.00 92.88 295 ILE A O 1
ATOM 2358 N N . LEU A 1 296 ? 18.024 5.061 -9.212 1.00 94.06 296 LEU A N 1
ATOM 2359 C CA . LEU A 1 296 ? 16.833 5.916 -9.212 1.00 94.06 296 LEU A CA 1
ATOM 2360 C C . LEU A 1 296 ? 15.578 5.158 -9.656 1.00 94.06 296 LEU A C 1
ATOM 2362 O O . LEU A 1 296 ? 14.531 5.308 -9.030 1.00 94.06 296 LEU A O 1
ATOM 2366 N N . LEU A 1 297 ? 15.689 4.320 -10.690 1.00 92.94 297 LEU A N 1
ATOM 2367 C CA . LEU A 1 297 ? 14.597 3.461 -11.138 1.00 92.94 297 LEU A CA 1
ATOM 2368 C C . LEU A 1 297 ? 14.208 2.463 -10.040 1.00 92.94 297 LEU A C 1
ATOM 2370 O O . LEU A 1 297 ? 13.031 2.345 -9.723 1.00 92.94 297 LEU A O 1
ATOM 2374 N N . GLY A 1 298 ? 15.183 1.810 -9.402 1.00 93.88 298 GLY A N 1
ATOM 2375 C CA . GLY A 1 298 ? 14.927 0.878 -8.303 1.00 93.88 298 GLY A CA 1
ATOM 2376 C C . GLY A 1 298 ? 14.254 1.529 -7.099 1.00 93.88 298 GLY A C 1
ATOM 2377 O O . GLY A 1 298 ? 13.302 0.971 -6.559 1.00 93.88 298 GLY A O 1
ATOM 2378 N N . LEU A 1 299 ? 14.678 2.736 -6.718 1.00 94.88 299 LEU A N 1
ATOM 2379 C CA . LEU A 1 299 ? 14.031 3.506 -5.655 1.00 94.88 299 LEU A CA 1
ATOM 2380 C C . LEU A 1 299 ? 12.602 3.914 -6.031 1.00 94.88 299 LEU A C 1
ATOM 2382 O O . LEU A 1 299 ? 11.714 3.839 -5.186 1.00 94.88 299 LEU A O 1
ATOM 2386 N N . PHE A 1 300 ? 12.366 4.320 -7.281 1.00 95.00 300 PHE A N 1
ATOM 2387 C CA . PHE A 1 300 ? 11.035 4.688 -7.766 1.00 95.00 300 PHE A CA 1
ATOM 2388 C C . PHE A 1 300 ? 10.072 3.488 -7.789 1.00 95.00 300 PHE A C 1
ATOM 2390 O O . PHE A 1 300 ? 8.946 3.580 -7.291 1.00 95.00 300 PHE A O 1
ATOM 2397 N N . GLU A 1 301 ? 10.524 2.346 -8.308 1.00 94.31 301 GLU A N 1
ATOM 2398 C CA . GLU A 1 301 ? 9.765 1.091 -8.315 1.00 94.31 301 GLU A CA 1
ATOM 2399 C C . GLU A 1 301 ? 9.503 0.593 -6.898 1.00 94.31 301 GLU A C 1
ATOM 2401 O O . GLU A 1 301 ? 8.361 0.333 -6.522 1.00 94.31 301 GLU A O 1
ATOM 2406 N N . GLY A 1 302 ? 10.552 0.530 -6.074 1.00 94.06 302 GLY A N 1
ATOM 2407 C CA . GLY A 1 302 ? 10.441 0.163 -4.668 1.00 94.06 302 GLY A CA 1
ATOM 2408 C C . GLY A 1 302 ? 9.428 1.046 -3.945 1.00 94.06 302 GLY A C 1
ATOM 2409 O O . GLY A 1 302 ? 8.547 0.536 -3.260 1.00 94.06 302 GLY A O 1
ATOM 2410 N N . TYR A 1 303 ? 9.474 2.363 -4.156 1.00 94.44 303 TYR A N 1
ATOM 2411 C CA . TYR A 1 303 ? 8.506 3.285 -3.568 1.00 94.44 303 TYR A CA 1
ATOM 2412 C C . TYR A 1 303 ? 7.071 3.030 -4.054 1.00 94.44 303 TYR A C 1
ATOM 2414 O O . TYR A 1 303 ? 6.147 3.031 -3.243 1.00 94.44 303 TYR A O 1
ATOM 2422 N N . THR A 1 304 ? 6.869 2.741 -5.341 1.00 94.50 304 THR A N 1
ATOM 2423 C CA . THR A 1 304 ? 5.548 2.377 -5.886 1.00 94.50 304 THR A CA 1
ATOM 2424 C C . THR A 1 304 ? 4.995 1.119 -5.207 1.00 94.50 304 THR A C 1
ATOM 2426 O O . THR A 1 304 ? 3.842 1.095 -4.771 1.00 94.50 304 THR A O 1
ATOM 2429 N N . TRP A 1 305 ? 5.824 0.087 -5.043 1.00 94.19 305 TRP A N 1
ATOM 2430 C CA . TRP A 1 305 ? 5.437 -1.152 -4.361 1.00 94.19 305 TRP A CA 1
ATOM 2431 C C . TRP A 1 305 ? 5.203 -0.971 -2.868 1.00 94.19 305 TRP A C 1
ATOM 2433 O O . TRP A 1 305 ? 4.292 -1.586 -2.305 1.00 94.19 305 TRP A O 1
ATOM 2443 N N . TYR A 1 306 ? 5.971 -0.088 -2.239 1.00 93.44 306 TYR A N 1
ATOM 2444 C CA . TYR A 1 306 ? 5.750 0.315 -0.862 1.00 93.44 306 TYR A CA 1
ATOM 2445 C C . TYR A 1 306 ? 4.386 0.992 -0.701 1.00 93.44 306 TYR A C 1
ATOM 2447 O O . TYR A 1 306 ? 3.631 0.613 0.195 1.00 93.44 306 TYR A O 1
ATOM 2455 N N . LEU A 1 307 ? 4.023 1.926 -1.590 1.00 93.94 307 LEU A N 1
ATOM 2456 C CA . LEU A 1 307 ? 2.702 2.564 -1.601 1.00 93.94 307 LEU A CA 1
ATOM 2457 C C . LEU A 1 307 ? 1.579 1.537 -1.772 1.00 93.94 307 LEU A C 1
ATOM 2459 O O . LEU A 1 307 ? 0.624 1.542 -0.993 1.00 93.94 307 LEU A O 1
ATOM 2463 N N . ALA A 1 308 ? 1.710 0.641 -2.754 1.00 93.56 308 ALA A N 1
ATOM 2464 C CA . ALA A 1 308 ? 0.701 -0.369 -3.042 1.00 93.56 308 ALA A CA 1
ATOM 2465 C C . ALA A 1 308 ? 0.494 -1.328 -1.859 1.00 93.56 308 ALA A C 1
ATOM 2467 O O . ALA A 1 308 ? -0.636 -1.542 -1.419 1.00 93.56 308 ALA A O 1
ATOM 2468 N N . SER A 1 309 ? 1.585 -1.841 -1.285 1.00 92.25 309 SER A N 1
ATOM 2469 C CA . SER A 1 309 ? 1.543 -2.746 -0.129 1.00 92.25 309 SER A CA 1
ATOM 2470 C C . SER A 1 309 ? 0.938 -2.051 1.089 1.00 92.25 309 SER A C 1
ATOM 2472 O O . SER A 1 309 ? 0.024 -2.580 1.720 1.00 92.25 309 SER A O 1
ATOM 2474 N N . THR A 1 310 ? 1.393 -0.828 1.373 1.00 91.19 310 THR A N 1
ATOM 2475 C CA . THR A 1 310 ? 0.897 0.004 2.475 1.00 91.19 310 THR A CA 1
ATOM 2476 C C . THR A 1 310 ? -0.606 0.243 2.378 1.00 91.19 310 THR A C 1
ATOM 2478 O O . THR A 1 310 ? -1.344 0.027 3.342 1.00 91.19 310 THR A O 1
ATOM 2481 N N . PHE A 1 311 ? -1.077 0.622 1.190 1.00 91.88 311 PHE A N 1
ATOM 2482 C CA . PHE A 1 311 ? -2.495 0.818 0.933 1.00 91.88 311 PHE A CA 1
ATOM 2483 C C . PHE A 1 311 ? -3.296 -0.479 1.114 1.00 91.88 311 PHE A C 1
ATOM 2485 O O . PHE A 1 311 ? -4.283 -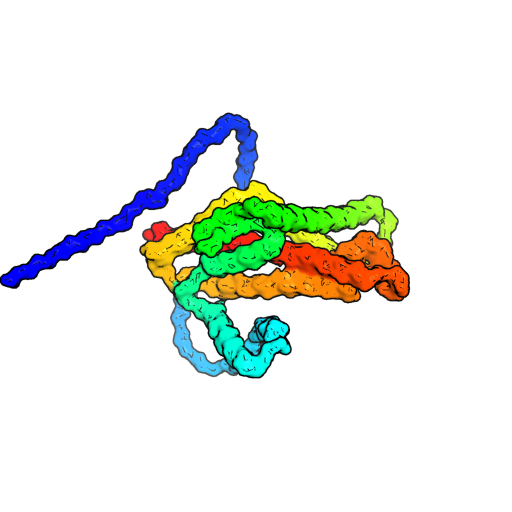0.489 1.852 1.00 91.88 311 PHE A O 1
ATOM 2492 N N . CYS A 1 312 ? -2.868 -1.576 0.480 1.00 92.00 312 CYS A N 1
ATOM 2493 C CA . CYS A 1 312 ? -3.576 -2.854 0.519 1.00 92.00 312 CYS A CA 1
ATOM 2494 C C . CYS A 1 312 ? -3.763 -3.357 1.946 1.00 92.00 312 CYS A C 1
ATOM 2496 O O . CYS A 1 312 ? -4.859 -3.778 2.311 1.00 92.00 312 CYS A O 1
ATOM 2498 N N . VAL A 1 313 ? -2.732 -3.269 2.776 1.00 89.94 313 VAL A N 1
ATOM 2499 C CA . VAL A 1 313 ? -2.815 -3.707 4.167 1.00 89.94 313 VAL A CA 1
ATOM 2500 C C . VAL A 1 313 ? -3.769 -2.857 4.973 1.00 89.94 313 VAL A C 1
ATOM 2502 O O . VAL A 1 313 ? -4.596 -3.409 5.695 1.00 89.94 313 VAL A O 1
ATOM 2505 N N . PHE A 1 314 ? -3.653 -1.531 4.893 1.00 89.69 314 PHE A N 1
ATOM 2506 C CA . PHE A 1 314 ? -4.532 -0.673 5.674 1.00 89.69 314 PHE A CA 1
ATOM 2507 C C . PHE A 1 314 ? -5.986 -0.887 5.275 1.00 89.69 314 PHE A C 1
ATOM 2509 O O . PHE A 1 314 ? -6.865 -1.004 6.126 1.00 89.69 314 PHE A O 1
ATOM 2516 N N . PHE A 1 315 ? -6.226 -0.986 3.970 1.00 91.62 315 PHE A N 1
ATOM 2517 C CA . PHE A 1 315 ? -7.549 -1.221 3.431 1.00 91.62 315 PHE A CA 1
ATOM 2518 C C . PHE A 1 315 ? -8.114 -2.568 3.906 1.00 91.62 315 PHE A C 1
ATOM 2520 O O . PHE A 1 315 ? -9.190 -2.608 4.498 1.00 91.62 315 PHE A O 1
ATOM 2527 N N . HIS A 1 316 ? -7.377 -3.669 3.747 1.00 90.19 316 HIS A N 1
ATOM 2528 C CA . HIS A 1 316 ? -7.863 -4.988 4.156 1.00 90.19 316 HIS A CA 1
ATOM 2529 C C . HIS A 1 316 ? -7.930 -5.133 5.679 1.00 90.19 316 HIS A C 1
ATOM 2531 O O . HIS A 1 316 ? -8.974 -5.483 6.216 1.00 90.19 316 HIS A O 1
ATOM 2537 N N . GLY A 1 317 ? -6.845 -4.846 6.394 1.00 88.44 317 GLY A N 1
ATOM 2538 C CA . GLY A 1 317 ? -6.767 -5.019 7.843 1.00 88.44 317 GLY A CA 1
ATOM 2539 C C . GLY A 1 317 ? -7.591 -3.991 8.613 1.00 88.44 317 GLY A C 1
ATOM 2540 O O . GLY A 1 317 ? -8.408 -4.359 9.453 1.00 88.44 317 GLY A O 1
ATOM 2541 N N . GLY A 1 318 ? -7.390 -2.706 8.320 1.00 88.62 318 GLY A N 1
ATOM 2542 C CA . GLY A 1 318 ? -7.983 -1.599 9.070 1.00 88.62 318 GLY A CA 1
ATOM 2543 C C . GLY A 1 318 ? -9.414 -1.258 8.669 1.00 88.62 318 GLY A C 1
ATOM 2544 O O . GLY A 1 318 ? -10.225 -0.955 9.540 1.00 88.62 318 GLY A O 1
ATOM 2545 N N . VAL A 1 319 ? -9.747 -1.306 7.376 1.00 91.50 319 VAL A N 1
ATOM 2546 C CA . VAL A 1 319 ? -11.086 -0.910 6.907 1.00 91.50 319 VAL A CA 1
ATOM 2547 C C . VAL A 1 319 ? -12.026 -2.105 6.816 1.00 91.50 319 VAL A C 1
ATOM 2549 O O . VAL A 1 319 ? -13.147 -2.017 7.315 1.00 91.50 319 VAL A O 1
ATOM 2552 N N . LEU A 1 320 ? -11.598 -3.215 6.208 1.00 92.25 320 LEU A N 1
ATOM 2553 C CA . LEU A 1 320 ? -12.475 -4.367 5.983 1.00 92.25 320 LEU A CA 1
ATOM 2554 C C . LEU A 1 320 ? -12.548 -5.281 7.209 1.00 92.25 320 LEU A C 1
ATOM 2556 O O . LEU A 1 320 ? -13.606 -5.409 7.824 1.00 92.25 320 LEU A O 1
ATOM 2560 N N . ILE A 1 321 ? -11.428 -5.908 7.573 1.00 91.81 321 ILE A N 1
ATOM 2561 C CA . ILE A 1 321 ? -11.410 -6.985 8.564 1.00 91.81 321 ILE A CA 1
ATOM 2562 C C . ILE A 1 321 ? -11.719 -6.447 9.963 1.00 91.81 321 ILE A C 1
ATOM 2564 O O . ILE A 1 321 ? -12.579 -6.995 10.647 1.00 91.81 321 ILE A O 1
ATOM 2568 N N . TYR A 1 322 ? -11.079 -5.351 10.379 1.00 91.50 322 TYR A N 1
ATOM 2569 C CA . TYR A 1 322 ? -11.329 -4.763 11.696 1.00 91.50 322 TYR A CA 1
ATOM 2570 C C . TYR A 1 322 ? -12.794 -4.352 11.888 1.00 91.50 322 TYR A C 1
ATOM 2572 O O . TYR A 1 322 ? -13.412 -4.725 12.884 1.00 91.50 322 TYR A O 1
ATOM 2580 N N . THR A 1 323 ? -13.382 -3.649 10.916 1.00 93.06 323 THR A N 1
ATOM 2581 C CA . THR A 1 323 ? -14.793 -3.238 10.982 1.00 93.06 323 THR A CA 1
ATOM 2582 C C . THR A 1 323 ? -15.729 -4.446 11.032 1.00 93.06 323 THR A C 1
ATOM 2584 O O . THR A 1 323 ? -16.664 -4.461 11.833 1.00 93.06 323 THR A O 1
ATOM 2587 N N . ALA A 1 324 ? -15.473 -5.476 10.218 1.00 93.75 324 ALA A N 1
ATOM 2588 C CA . ALA A 1 324 ? -16.270 -6.701 10.216 1.00 93.75 324 ALA A CA 1
ATOM 2589 C C . ALA A 1 324 ? -16.225 -7.418 11.576 1.00 93.75 324 ALA A C 1
ATOM 2591 O O . ALA A 1 324 ? -17.261 -7.838 12.091 1.00 93.75 324 ALA A O 1
ATOM 2592 N N . GLU A 1 325 ? -15.048 -7.498 12.197 1.00 91.88 325 GLU A N 1
ATOM 2593 C CA . GLU A 1 325 ? -14.896 -8.113 13.515 1.00 91.88 325 GLU A CA 1
ATOM 2594 C C . GLU A 1 325 ? -15.572 -7.312 14.629 1.00 91.88 325 GLU A C 1
ATOM 2596 O O . GLU A 1 325 ? -16.189 -7.907 15.514 1.00 91.88 325 GLU A O 1
ATOM 2601 N N . MET A 1 326 ? -15.518 -5.978 14.588 1.00 93.56 326 MET A N 1
ATOM 2602 C CA . MET A 1 326 ? -16.203 -5.148 15.587 1.00 93.56 326 MET A CA 1
ATOM 2603 C C . MET A 1 326 ? -17.723 -5.237 15.457 1.00 93.56 326 MET A C 1
ATOM 2605 O O . MET A 1 326 ? -18.416 -5.340 16.467 1.00 93.56 326 MET A O 1
ATOM 2609 N N . MET A 1 327 ? -18.242 -5.316 14.229 1.00 93.94 327 MET A N 1
ATOM 2610 C CA . MET A 1 327 ? -19.662 -5.582 13.977 1.00 93.94 327 MET A CA 1
ATOM 2611 C C . MET A 1 327 ? -20.074 -6.964 14.504 1.00 93.94 327 MET A C 1
ATOM 2613 O O . MET A 1 327 ? -21.082 -7.090 15.199 1.00 93.94 327 MET A O 1
ATOM 2617 N N . ARG A 1 328 ? -19.271 -8.004 14.246 1.00 92.44 328 ARG A N 1
ATOM 2618 C CA . ARG A 1 328 ? -19.518 -9.358 14.768 1.00 92.44 328 ARG A CA 1
ATOM 2619 C C . ARG A 1 328 ? -19.532 -9.380 16.299 1.00 92.44 328 ARG A C 1
ATOM 2621 O O . ARG A 1 328 ? -20.398 -10.021 16.902 1.00 92.44 328 ARG A O 1
ATOM 2628 N N . LEU A 1 329 ? -18.580 -8.692 16.929 1.00 90.56 329 LEU A N 1
ATOM 2629 C CA . LEU A 1 329 ? -18.487 -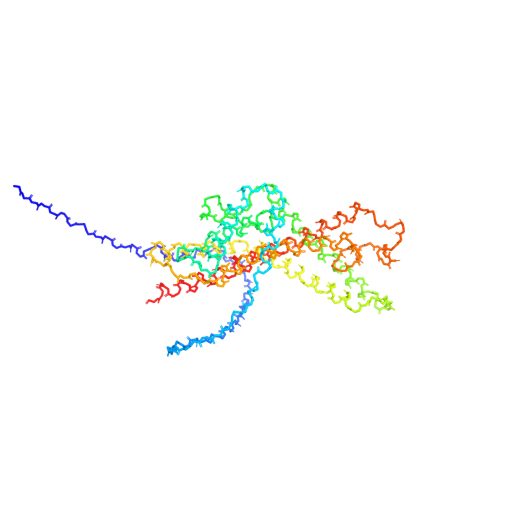8.576 18.383 1.00 90.56 329 LEU A CA 1
ATOM 2630 C C . LEU A 1 329 ? -19.711 -7.870 18.971 1.00 90.56 329 LEU A C 1
ATOM 2632 O O . LEU A 1 329 ? -20.281 -8.357 19.948 1.00 90.56 329 LEU A O 1
ATOM 2636 N N . TRP A 1 330 ? -20.125 -6.765 18.350 1.00 92.25 330 TRP A N 1
ATOM 2637 C CA . TRP A 1 330 ? -21.293 -5.990 18.752 1.00 92.25 330 TRP A CA 1
ATOM 2638 C C . TRP A 1 330 ? -22.560 -6.845 18.772 1.00 92.25 330 TRP A C 1
ATOM 2640 O O . TRP A 1 330 ? -23.199 -6.969 19.815 1.00 92.25 330 TRP A O 1
ATOM 2650 N N . VAL A 1 331 ? -22.863 -7.516 17.657 1.00 92.88 331 VAL A N 1
ATOM 2651 C CA . VAL A 1 331 ? -24.028 -8.410 17.538 1.00 92.88 331 VAL A CA 1
ATOM 2652 C C . VAL A 1 331 ? -23.977 -9.523 18.589 1.00 92.88 331 VAL A C 1
ATOM 2654 O O . VAL A 1 331 ? -24.981 -9.854 19.211 1.00 92.88 331 VAL A O 1
ATOM 2657 N N . THR A 1 332 ? -22.793 -10.084 18.850 1.00 90.00 332 THR A N 1
ATOM 2658 C CA . THR A 1 332 ? -22.646 -11.199 19.799 1.00 90.00 332 THR A CA 1
ATOM 2659 C C . THR A 1 332 ? -22.874 -10.786 21.258 1.00 90.00 332 THR A C 1
ATOM 2661 O O . THR A 1 332 ? -23.352 -11.604 22.045 1.00 90.00 332 THR A O 1
ATOM 2664 N N . LEU A 1 333 ? -22.496 -9.561 21.638 1.00 89.00 333 LEU A N 1
ATOM 2665 C CA . LEU A 1 333 ? -22.506 -9.110 23.034 1.00 89.00 333 LEU A CA 1
ATOM 2666 C C . LEU A 1 333 ? -23.691 -8.215 23.398 1.00 89.00 333 LEU A C 1
ATOM 2668 O O . LEU A 1 333 ? -24.090 -8.218 24.558 1.00 89.00 333 LEU A O 1
ATOM 2672 N N . VAL A 1 334 ? -24.200 -7.419 22.456 1.00 87.81 334 VAL A N 1
ATOM 2673 C CA . VAL A 1 334 ? -25.199 -6.371 22.730 1.00 87.81 334 VAL A CA 1
ATOM 2674 C C . VAL A 1 334 ? -26.608 -6.793 22.316 1.00 87.81 334 VAL A C 1
ATOM 2676 O O . VAL A 1 334 ? -27.567 -6.402 22.973 1.00 87.81 334 VAL A O 1
ATOM 2679 N N . GLU A 1 335 ? -26.748 -7.575 21.243 1.00 83.94 335 GLU A N 1
ATOM 2680 C CA . GLU A 1 335 ? -28.060 -7.979 20.705 1.00 83.94 335 GLU A CA 1
ATOM 2681 C C . GLU A 1 335 ? -28.568 -9.325 21.253 1.00 83.94 335 GLU A C 1
ATOM 2683 O O . GLU A 1 335 ? -29.664 -9.757 20.894 1.00 83.94 335 GLU A O 1
ATOM 2688 N N . ARG A 1 336 ? -27.795 -9.981 22.127 1.00 62.03 336 ARG A N 1
ATOM 2689 C CA . ARG A 1 336 ? -28.264 -11.112 22.943 1.00 62.03 336 ARG A CA 1
ATOM 2690 C C . ARG A 1 336 ? -28.976 -10.618 24.191 1.00 62.03 336 ARG A C 1
ATOM 2692 O O . ARG A 1 336 ? -29.995 -11.252 24.544 1.00 62.03 336 ARG A O 1
#